Protein AF-A0A3M1HWI8-F1 (afdb_monomer_lite)

Secondary structure (DSSP, 8-state):
----TTHHHHHHHHHHHHHHHHHHHHHHHHHHHS--TTTS-HHHHHHHHHHHHHHHHHHHHHHHHHHHHHHHH--HHHHHHHHHHHTSTTHHHHHHHHHHHHHHHHHHHGGGSPPP-----GGGSHHHHHHHHHHHHHHHHHHHTTSSSGGGTS-----HHHHHHHHHHHHHHHHHHHHHHHHHHHH-HHHHHHHHHHHHHHHHHHHHHHHHHHHHTS-SSTTSPPP-----HHHHHHHHHHHHHHHHHHHHHHHHS-SS-HHHHHHHHHHHHHHHHHHHHHS---

Foldseek 3Di:
DVPDPLVVVLVVLLVVLLVLLVVLQVLLVCCVVVVVPVPSDLVVLLVSLVVNLVSLVVNVVSVCVVLVVLVVVVDPLSVQLSCCCCPNDNVCLNVLLVVLSVLLNLLSCLLVDDDPDDPPDVLQDLVNLVVLLVVLVVVVVVVVVVVDDPCVVPVPDPPPVPVVVVVVVNVVSVVVSSVSCSSVSNVDSSVSSNSSSVSSNSSSVSVVVSVPQSSVQRDPDPPDHRDDDDDDPVNVVVVVVVVVVVVVVVVVCVVVDPPDDPVVVVVCVVVVVVVVVVVCVPDDDD

pLDDT: mean 82.48, std 15.04, range [43.5, 97.62]

Radius of gyration: 24.4 Å; chains: 1; bounding box: 46×52×85 Å

Sequence (286 aa):
MWHSTIFGPYFVIGAIYSGIATILIAMAVIRKAFRLEAYLKPLHFRYLGMLLIAFNALWFYFTFAEYLTTGYGSVPHELRVLNAKLSGEYQAVFWGMVLSMAVAFVILLLPHLPAPRRVRLPAFRPRLALATGSAALAVILVMVSQATPVSAQLGLTLASGVSRPLSWLLAVLVALFAFCLLPVFRRNIIAGTVIAAFLVDLGMWLERFTIVVPTETRPMLEGYVIGIYHPTATEWILTAASFAGFALLYVIFVKLFPIISIWEVQEAEEVIPQMVEKVRGYLPGT

Structure (mmCIF, N/CA/C/O backbone):
data_AF-A0A3M1HWI8-F1
#
_entry.id   AF-A0A3M1HWI8-F1
#
loop_
_atom_site.group_PDB
_atom_site.id
_atom_site.type_symbol
_atom_site.label_atom_id
_atom_site.label_alt_id
_atom_site.label_comp_id
_atom_site.label_asym_id
_atom_site.label_entity_id
_atom_site.label_seq_id
_atom_site.pdbx_PDB_ins_code
_atom_site.Cartn_x
_atom_site.Cartn_y
_atom_site.Cartn_z
_atom_site.occupancy
_atom_site.B_iso_or_equiv
_atom_site.auth_seq_id
_atom_site.auth_comp_id
_atom_site.auth_asym_id
_atom_site.auth_atom_id
_atom_site.pdbx_PDB_model_num
ATOM 1 N N . MET A 1 1 ? 19.201 -7.493 -13.203 1.00 70.25 1 MET A N 1
ATOM 2 C CA . MET A 1 1 ? 18.233 -6.946 -12.229 1.00 70.25 1 MET A CA 1
ATOM 3 C C . MET A 1 1 ? 17.713 -7.927 -11.190 1.00 70.25 1 MET A C 1
ATOM 5 O O . MET A 1 1 ? 17.290 -7.426 -10.174 1.00 70.25 1 MET A O 1
ATOM 9 N N . TRP A 1 2 ? 17.684 -9.260 -11.364 1.00 82.00 2 TRP A N 1
ATOM 10 C CA . TRP A 1 2 ? 17.382 -10.172 -10.230 1.00 82.00 2 TRP A CA 1
ATOM 11 C C . TRP A 1 2 ? 18.619 -10.541 -9.396 1.00 82.00 2 TRP A C 1
ATOM 13 O O . TRP A 1 2 ? 18.506 -11.041 -8.281 1.00 82.00 2 TRP A O 1
ATOM 23 N N . HIS A 1 3 ? 19.810 -10.267 -9.925 1.00 86.06 3 HIS A N 1
ATOM 24 C CA . HIS A 1 3 ? 21.079 -10.527 -9.261 1.00 86.06 3 HIS A CA 1
ATOM 25 C C . HIS A 1 3 ? 21.500 -9.325 -8.399 1.00 86.06 3 HIS A C 1
ATOM 27 O O . HIS A 1 3 ? 22.412 -8.588 -8.758 1.00 86.06 3 HIS A O 1
ATOM 33 N N . SER A 1 4 ? 20.800 -9.108 -7.282 1.00 84.94 4 SER A N 1
ATOM 34 C CA . SER A 1 4 ? 21.100 -8.048 -6.308 1.00 84.94 4 SER A CA 1
ATOM 35 C C . SER A 1 4 ? 21.097 -8.616 -4.890 1.00 84.94 4 SER A C 1
ATOM 37 O O . SER A 1 4 ? 20.216 -9.392 -4.513 1.00 84.94 4 SER A O 1
ATOM 39 N N . THR A 1 5 ? 22.079 -8.222 -4.078 1.00 90.06 5 THR A N 1
ATOM 40 C CA . THR A 1 5 ? 22.180 -8.633 -2.668 1.00 90.06 5 THR A CA 1
ATOM 41 C C . THR A 1 5 ? 21.127 -7.959 -1.787 1.00 90.06 5 THR A C 1
ATOM 43 O O . THR A 1 5 ? 20.840 -8.449 -0.694 1.00 90.06 5 THR A O 1
ATOM 46 N N . ILE A 1 6 ? 20.508 -6.870 -2.261 1.00 91.19 6 ILE A N 1
ATOM 47 C CA . ILE A 1 6 ? 19.500 -6.118 -1.507 1.00 91.19 6 ILE A CA 1
ATOM 48 C C . ILE A 1 6 ? 18.155 -6.849 -1.436 1.00 91.19 6 ILE A C 1
ATOM 50 O O . ILE A 1 6 ? 17.353 -6.573 -0.541 1.00 91.19 6 ILE A O 1
ATOM 54 N N . PHE A 1 7 ? 17.900 -7.803 -2.343 1.00 90.12 7 PHE A N 1
ATOM 55 C CA . PHE A 1 7 ? 16.589 -8.437 -2.441 1.00 90.12 7 PHE A CA 1
ATOM 56 C C . PHE A 1 7 ? 16.206 -9.238 -1.207 1.00 90.12 7 PHE A C 1
ATOM 58 O O . PHE A 1 7 ? 15.051 -9.165 -0.803 1.00 90.12 7 PHE A O 1
ATOM 65 N N . GLY A 1 8 ? 17.138 -9.945 -0.564 1.00 92.50 8 GLY A N 1
ATOM 66 C CA . GLY A 1 8 ? 16.821 -10.725 0.638 1.00 92.50 8 GLY A CA 1
ATOM 67 C C . GLY A 1 8 ? 16.085 -9.881 1.693 1.00 92.50 8 GLY A C 1
ATOM 68 O O . GLY A 1 8 ? 14.914 -10.147 1.978 1.00 92.50 8 GLY A O 1
ATOM 69 N N . PRO A 1 9 ? 16.712 -8.812 2.214 1.00 93.38 9 PRO A N 1
ATOM 70 C CA . PRO A 1 9 ? 16.052 -7.875 3.123 1.00 93.38 9 PRO A CA 1
ATOM 71 C C . PRO A 1 9 ? 14.820 -7.183 2.518 1.00 93.38 9 PRO A C 1
ATOM 73 O O . PRO A 1 9 ? 13.809 -7.027 3.204 1.00 93.38 9 PRO A O 1
ATOM 76 N N . TYR A 1 10 ? 14.871 -6.798 1.240 1.00 92.12 10 TYR A N 1
ATOM 77 C CA . TYR A 1 10 ? 13.784 -6.079 0.569 1.00 92.12 10 TYR A CA 1
ATOM 78 C C . TYR A 1 10 ? 12.478 -6.885 0.513 1.00 92.12 10 TYR A C 1
ATOM 80 O O . TYR A 1 10 ? 11.410 -6.373 0.852 1.00 92.12 10 TYR A O 1
ATOM 88 N N . PHE A 1 11 ? 12.550 -8.171 0.156 1.00 93.50 11 PHE A N 1
ATOM 89 C CA . PHE A 1 11 ? 11.380 -9.048 0.089 1.00 93.50 11 PHE A CA 1
ATOM 90 C C . PHE A 1 11 ? 10.787 -9.332 1.472 1.00 93.50 11 PHE A C 1
ATOM 92 O O . PHE A 1 11 ? 9.563 -9.320 1.611 1.00 93.50 11 PHE A O 1
ATOM 99 N N . VAL A 1 12 ? 11.629 -9.529 2.494 1.00 95.50 12 VAL A N 1
ATOM 100 C CA . VAL A 1 12 ? 11.180 -9.724 3.886 1.00 95.50 12 VAL A CA 1
ATOM 101 C C . VAL A 1 12 ? 10.410 -8.502 4.373 1.00 95.50 12 VAL A C 1
ATOM 103 O O . VAL A 1 12 ? 9.318 -8.622 4.926 1.00 95.50 12 VAL A O 1
ATOM 106 N N . ILE A 1 13 ? 10.946 -7.314 4.116 1.00 93.69 13 ILE A N 1
ATOM 107 C CA . ILE A 1 13 ? 10.314 -6.061 4.521 1.00 93.69 13 ILE A CA 1
ATOM 108 C C . ILE A 1 13 ? 9.011 -5.839 3.764 1.00 93.69 13 ILE A C 1
ATOM 110 O O . ILE A 1 13 ? 8.007 -5.504 4.386 1.00 93.69 13 ILE A O 1
ATOM 114 N N . GLY A 1 14 ? 8.988 -6.112 2.459 1.00 94.19 14 GLY A N 1
ATOM 115 C CA . GLY A 1 14 ? 7.761 -6.068 1.671 1.00 94.19 14 GLY A CA 1
ATOM 116 C C . GLY A 1 14 ? 6.679 -7.032 2.176 1.00 94.19 14 GLY A C 1
ATOM 117 O O . GLY A 1 14 ? 5.498 -6.680 2.186 1.00 94.19 14 GLY A O 1
ATOM 118 N N . ALA A 1 15 ? 7.059 -8.228 2.638 1.00 95.88 15 ALA A N 1
ATOM 119 C CA . ALA A 1 15 ? 6.127 -9.209 3.196 1.00 95.88 15 ALA A CA 1
ATOM 120 C C . ALA A 1 15 ? 5.540 -8.751 4.540 1.00 95.88 15 ALA A C 1
ATOM 122 O O . ALA A 1 15 ? 4.330 -8.823 4.741 1.00 95.88 15 ALA A O 1
ATOM 123 N N . ILE A 1 16 ? 6.375 -8.221 5.439 1.00 96.19 16 ILE A N 1
ATOM 124 C CA . ILE A 1 16 ? 5.904 -7.653 6.710 1.00 96.19 16 ILE A CA 1
ATOM 125 C C . ILE A 1 16 ? 4.990 -6.451 6.439 1.00 96.19 16 ILE A C 1
ATOM 127 O O . ILE A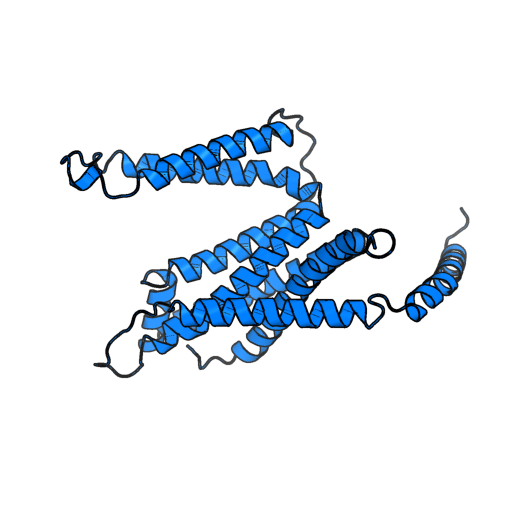 1 16 ? 3.923 -6.328 7.039 1.00 96.19 16 ILE A O 1
ATOM 131 N N . TYR A 1 17 ? 5.381 -5.588 5.504 1.00 95.81 17 TYR A N 1
ATOM 132 C CA . TYR A 1 17 ? 4.663 -4.365 5.180 1.00 95.81 17 TYR A CA 1
ATOM 133 C C . TYR A 1 17 ? 3.260 -4.622 4.604 1.00 95.81 17 TYR A C 1
ATOM 135 O O . TYR A 1 17 ? 2.281 -4.097 5.139 1.00 95.81 17 TYR A O 1
ATOM 143 N N . SER A 1 18 ? 3.150 -5.480 3.583 1.00 96.81 18 SER A N 1
ATOM 144 C CA . SER A 1 18 ? 1.855 -5.926 3.035 1.00 96.81 18 SER A CA 1
ATOM 145 C C . SER A 1 18 ? 1.041 -6.730 4.052 1.00 96.81 18 SER A C 1
ATOM 147 O O . SER A 1 18 ? -0.153 -6.505 4.208 1.00 96.81 18 SER A O 1
ATOM 149 N N . GLY A 1 19 ? 1.679 -7.596 4.846 1.00 96.75 19 GLY A N 1
ATOM 150 C CA . GLY A 1 19 ? 0.993 -8.345 5.901 1.00 96.75 19 GLY A CA 1
ATOM 151 C C . GLY A 1 19 ? 0.306 -7.432 6.921 1.00 96.75 19 GLY A C 1
ATOM 152 O O . GLY A 1 19 ? -0.865 -7.624 7.245 1.00 96.75 19 GLY A O 1
ATOM 153 N N . ILE A 1 20 ? 0.998 -6.387 7.383 1.00 96.94 20 ILE A N 1
ATOM 154 C CA . ILE A 1 20 ? 0.426 -5.388 8.294 1.00 96.94 20 ILE A CA 1
ATOM 155 C C . ILE A 1 20 ? -0.739 -4.629 7.640 1.00 96.94 20 ILE A C 1
ATOM 157 O O . ILE A 1 20 ? -1.758 -4.387 8.294 1.00 96.94 20 ILE A O 1
ATOM 161 N N . ALA A 1 21 ? -0.606 -4.253 6.366 1.00 97.62 21 ALA A N 1
ATOM 162 C CA . ALA A 1 21 ? -1.660 -3.573 5.618 1.00 97.62 21 ALA A CA 1
ATOM 163 C C . ALA A 1 21 ? -2.907 -4.464 5.458 1.00 97.62 21 ALA A C 1
ATOM 165 O O . ALA A 1 21 ? -4.016 -4.051 5.812 1.00 97.62 21 ALA A O 1
ATOM 166 N N . THR A 1 22 ? -2.728 -5.724 5.070 1.00 96.56 22 THR A N 1
ATOM 167 C CA . THR A 1 22 ? -3.814 -6.705 4.984 1.00 96.56 22 THR A CA 1
ATOM 168 C C . THR A 1 22 ? -4.480 -6.937 6.348 1.00 96.56 22 THR A C 1
ATOM 170 O O . THR A 1 22 ? -5.710 -6.958 6.438 1.00 96.56 22 THR A O 1
ATOM 173 N N . ILE A 1 23 ? -3.707 -7.028 7.440 1.00 95.12 23 ILE A N 1
ATOM 174 C CA . ILE A 1 23 ? -4.250 -7.137 8.807 1.00 95.12 23 ILE A CA 1
ATOM 175 C C . ILE A 1 23 ? -5.068 -5.894 9.179 1.00 95.12 23 ILE A C 1
ATOM 177 O O . ILE A 1 23 ? -6.141 -6.032 9.765 1.00 95.12 23 ILE A O 1
ATOM 181 N N . LEU A 1 24 ? -4.622 -4.684 8.824 1.00 96.06 24 LEU A N 1
ATOM 182 C CA . LEU A 1 24 ? -5.383 -3.446 9.048 1.00 96.06 24 LEU A CA 1
ATOM 183 C C . LEU A 1 24 ? -6.757 -3.483 8.375 1.00 96.06 24 LEU A C 1
ATOM 185 O O . LEU A 1 24 ? -7.758 -3.098 8.989 1.00 96.06 24 LEU A O 1
ATOM 189 N N . ILE A 1 25 ? -6.806 -3.957 7.129 1.00 96.00 25 ILE A N 1
ATOM 190 C CA . ILE A 1 25 ? -8.046 -4.100 6.362 1.00 96.00 25 ILE A CA 1
ATOM 191 C C . ILE A 1 25 ? -8.951 -5.143 7.026 1.00 96.00 25 ILE A C 1
ATOM 193 O O . ILE A 1 25 ? -10.111 -4.848 7.323 1.00 96.00 25 ILE A O 1
ATOM 197 N N . ALA A 1 26 ? -8.420 -6.330 7.332 1.00 94.00 26 ALA A N 1
ATOM 198 C CA . ALA A 1 26 ? -9.172 -7.400 7.985 1.00 94.00 26 ALA A CA 1
ATOM 199 C C . ALA A 1 26 ? -9.724 -6.963 9.354 1.00 94.00 26 ALA A C 1
ATOM 201 O O . ALA A 1 26 ? -10.909 -7.145 9.642 1.00 94.00 26 ALA A O 1
ATOM 202 N N . MET A 1 27 ? -8.901 -6.295 10.166 1.00 94.25 27 MET A N 1
ATOM 203 C CA . MET A 1 27 ? -9.286 -5.740 11.464 1.00 94.25 27 MET A CA 1
ATOM 204 C C . MET A 1 27 ? -10.416 -4.712 11.325 1.00 94.25 27 MET A C 1
ATOM 206 O O . MET A 1 27 ? -11.348 -4.712 12.130 1.00 94.25 27 MET A O 1
ATOM 210 N N . ALA A 1 28 ? -10.383 -3.848 10.304 1.00 94.62 28 ALA A N 1
ATOM 211 C CA . ALA A 1 28 ? -11.458 -2.890 10.046 1.00 94.62 28 ALA A CA 1
ATOM 212 C C . ALA A 1 28 ? -12.780 -3.570 9.664 1.00 94.62 28 ALA A C 1
ATOM 214 O O . ALA A 1 28 ? -13.838 -3.165 10.157 1.00 94.62 28 ALA A O 1
ATOM 215 N N . VAL A 1 29 ? -12.715 -4.607 8.824 1.00 93.81 29 VAL A N 1
ATOM 216 C CA . VAL A 1 29 ? -13.883 -5.394 8.404 1.00 93.81 29 VAL A CA 1
ATOM 217 C C . VAL A 1 29 ? -14.492 -6.122 9.601 1.00 93.81 29 VAL A C 1
ATOM 219 O O . VAL A 1 29 ? -15.677 -5.943 9.880 1.00 93.81 29 VAL A O 1
ATOM 222 N N . ILE A 1 30 ? -13.688 -6.862 10.370 1.00 93.00 30 ILE A N 1
ATOM 223 C CA . ILE A 1 30 ? -14.144 -7.606 11.555 1.00 93.00 30 ILE A CA 1
ATOM 224 C C . ILE A 1 30 ? -14.746 -6.676 12.604 1.00 93.00 30 ILE A C 1
ATOM 226 O O . ILE A 1 30 ? -15.816 -6.960 13.146 1.00 93.00 30 ILE A O 1
ATOM 230 N N . ARG A 1 31 ? -14.095 -5.536 12.864 1.00 93.88 31 ARG A N 1
ATOM 231 C CA . ARG A 1 31 ? -14.572 -4.533 13.821 1.00 93.88 31 ARG A CA 1
ATOM 232 C C . ARG A 1 31 ? -16.011 -4.107 13.539 1.00 93.88 31 ARG A C 1
ATOM 234 O O . ARG A 1 31 ? -16.777 -3.920 14.482 1.00 93.88 31 ARG A O 1
ATOM 241 N N . LYS A 1 32 ? -16.383 -3.965 12.263 1.00 92.62 32 LYS A N 1
ATOM 242 C CA . LYS A 1 32 ? -17.744 -3.600 11.847 1.00 92.62 32 LYS A CA 1
ATOM 243 C C . LYS A 1 32 ? -18.678 -4.803 11.735 1.00 92.62 32 LYS A C 1
ATOM 245 O O . LYS A 1 32 ? -19.802 -4.713 12.219 1.00 92.62 32 LYS A O 1
ATOM 250 N N . ALA A 1 33 ? -18.224 -5.913 11.156 1.00 92.62 33 ALA A N 1
ATOM 251 C CA . ALA A 1 33 ? -19.037 -7.110 10.945 1.00 92.62 33 ALA A CA 1
ATOM 252 C C . ALA A 1 33 ? -19.494 -7.755 12.267 1.00 92.62 33 ALA A C 1
ATOM 254 O O . ALA A 1 33 ? -20.667 -8.083 12.416 1.00 92.62 33 ALA A O 1
ATOM 255 N N . PHE A 1 34 ? -18.594 -7.858 13.249 1.00 90.88 34 PHE A N 1
ATOM 256 C CA . PHE A 1 34 ? -18.854 -8.488 14.552 1.00 90.88 34 PHE A CA 1
ATOM 257 C C . PHE A 1 34 ? -19.107 -7.479 15.683 1.00 90.88 34 PHE A C 1
ATOM 259 O O . PHE A 1 34 ? -19.218 -7.866 16.841 1.00 90.88 34 PHE A O 1
ATOM 266 N N . ARG A 1 35 ? -19.198 -6.177 15.368 1.00 92.69 35 ARG A N 1
ATOM 267 C CA . ARG A 1 35 ? -19.414 -5.082 16.339 1.00 92.69 35 ARG A CA 1
ATOM 268 C C . ARG A 1 35 ? -18.385 -5.042 17.484 1.00 92.69 35 ARG A C 1
ATOM 270 O O . ARG A 1 35 ? -18.692 -4.605 18.589 1.00 92.69 35 ARG A O 1
ATOM 277 N N . LEU A 1 36 ? -17.137 -5.425 17.214 1.00 92.12 36 LEU A N 1
ATOM 278 C CA . LEU A 1 36 ? -16.046 -5.497 18.201 1.00 92.12 36 LEU A CA 1
ATOM 279 C C . LEU A 1 36 ? -15.392 -4.133 18.490 1.00 92.12 36 LEU A C 1
ATOM 281 O O . LEU A 1 36 ? -14.193 -4.045 18.747 1.00 92.12 36 LEU A O 1
ATOM 285 N N . GLU A 1 37 ? -16.153 -3.039 18.437 1.00 91.50 37 GLU A N 1
ATOM 286 C CA . GLU A 1 37 ? -15.612 -1.679 18.579 1.00 91.50 37 GLU A CA 1
ATOM 287 C C . GLU A 1 37 ? -15.068 -1.383 19.984 1.00 91.50 37 GLU A C 1
ATOM 289 O O . GLU A 1 37 ? -14.169 -0.550 20.116 1.00 91.50 37 GLU A O 1
ATOM 294 N N . ALA A 1 38 ? -15.578 -2.079 21.007 1.00 90.19 38 ALA A N 1
ATOM 295 C CA . ALA A 1 38 ? -15.111 -1.973 22.390 1.00 90.19 38 ALA A CA 1
ATOM 296 C C . ALA A 1 38 ? -13.687 -2.533 22.575 1.00 90.19 38 ALA A C 1
ATOM 298 O O . ALA A 1 38 ? -12.885 -1.953 23.311 1.00 90.19 38 ALA A O 1
ATOM 299 N N . TYR A 1 39 ? -13.361 -3.610 21.854 1.00 90.50 39 TYR A N 1
ATOM 300 C CA . TYR A 1 39 ? -12.055 -4.269 21.894 1.00 90.50 39 TYR A CA 1
ATOM 301 C C . TYR A 1 39 ? -11.086 -3.641 20.884 1.00 90.50 39 TYR A C 1
ATOM 303 O O . TYR A 1 39 ? -9.999 -3.189 21.238 1.00 90.50 39 TYR A O 1
ATOM 311 N N . LEU A 1 40 ? -11.506 -3.501 19.623 1.00 92.56 40 LEU A N 1
ATOM 312 C CA . LEU A 1 40 ? -10.697 -2.932 18.544 1.00 92.56 40 LEU A CA 1
ATOM 313 C C . LEU A 1 40 ? -10.792 -1.401 18.536 1.00 92.56 40 LEU A C 1
ATOM 315 O O . LEU A 1 40 ? -11.442 -0.775 17.692 1.00 92.56 40 LEU A O 1
ATOM 319 N N . LYS A 1 41 ? -10.124 -0.786 19.514 1.00 92.62 41 LYS A N 1
ATOM 320 C CA . LYS A 1 41 ? -10.076 0.672 19.701 1.00 92.62 41 LYS A CA 1
ATOM 321 C C . LYS A 1 41 ? -9.308 1.386 18.571 1.00 92.62 41 LYS A C 1
ATOM 323 O O . LYS A 1 41 ? -8.401 0.795 17.983 1.00 92.62 41 LYS A O 1
ATOM 328 N N . PRO A 1 42 ? -9.572 2.688 18.320 1.00 90.88 42 PRO A N 1
ATOM 329 C CA . PRO A 1 42 ? -8.826 3.496 17.342 1.00 90.88 42 PRO A CA 1
ATOM 330 C C . PRO A 1 42 ? -7.308 3.539 17.582 1.00 90.88 42 PRO A C 1
ATOM 332 O O . PRO A 1 42 ? -6.540 3.817 16.665 1.00 90.88 42 PRO A O 1
ATOM 335 N N . LEU A 1 43 ? -6.879 3.259 18.815 1.00 90.81 43 LEU A N 1
ATOM 336 C CA . LEU A 1 43 ? -5.478 3.199 19.210 1.00 90.81 43 LEU A CA 1
ATOM 337 C C . LEU A 1 43 ? -4.693 2.124 18.440 1.00 90.81 43 LEU A C 1
ATOM 339 O O . LEU A 1 43 ? -3.587 2.408 17.989 1.00 90.81 43 LEU A O 1
ATOM 343 N N . HIS A 1 44 ? -5.288 0.946 18.217 1.00 93.06 44 HIS A N 1
ATOM 344 C CA . HIS A 1 44 ? -4.666 -0.133 17.440 1.00 93.06 44 HIS A CA 1
ATOM 345 C C . HIS A 1 44 ? -4.376 0.320 16.005 1.00 93.06 44 HIS A C 1
ATOM 347 O O . HIS A 1 44 ? -3.261 0.165 15.519 1.00 93.06 44 HIS A O 1
ATOM 353 N N . PHE A 1 45 ? -5.342 0.987 15.362 1.00 94.06 45 PHE A N 1
ATOM 354 C CA . PHE A 1 45 ? -5.168 1.565 14.024 1.00 94.06 45 PHE A CA 1
ATOM 355 C C . PHE A 1 45 ? -4.077 2.640 13.994 1.00 94.06 45 PHE A C 1
ATOM 357 O O . PHE A 1 45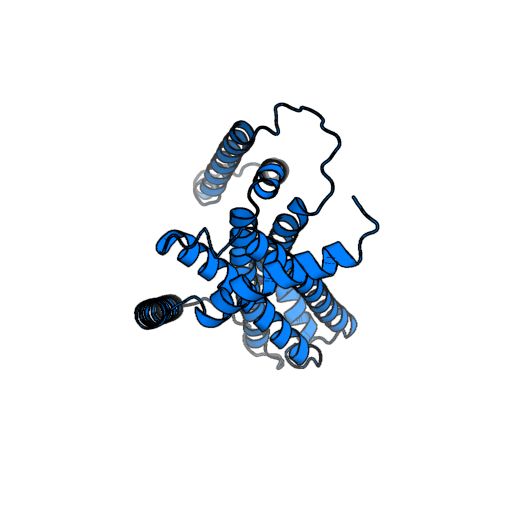 ? -3.324 2.717 13.029 1.00 94.06 45 PHE A O 1
ATOM 364 N N . ARG A 1 46 ? -3.963 3.461 15.047 1.00 91.00 46 ARG A N 1
ATOM 365 C CA . ARG A 1 46 ? -2.922 4.493 15.136 1.00 91.00 46 ARG A CA 1
ATOM 366 C C . ARG A 1 46 ? -1.524 3.878 15.215 1.00 91.00 46 ARG A C 1
ATOM 368 O O . ARG A 1 46 ? -0.662 4.281 14.444 1.00 91.00 46 ARG A O 1
ATOM 375 N N . TYR A 1 47 ? -1.305 2.909 16.105 1.00 93.19 47 TYR A N 1
ATOM 376 C CA . TYR A 1 47 ? 0.009 2.273 16.254 1.00 93.19 47 TYR A CA 1
ATOM 377 C C . TYR A 1 47 ? 0.395 1.437 15.037 1.00 93.19 47 TYR A C 1
ATOM 379 O O . TYR A 1 47 ? 1.524 1.529 14.561 1.00 93.19 47 TYR A O 1
ATOM 387 N N . LEU A 1 48 ? -0.554 0.692 14.473 1.00 94.25 48 LEU A N 1
ATOM 388 C CA . LEU A 1 48 ? -0.309 -0.084 13.263 1.00 94.25 48 LEU A CA 1
ATOM 389 C C . LEU A 1 48 ? -0.080 0.830 12.045 1.00 94.25 48 LEU A C 1
ATOM 391 O O . LEU A 1 48 ? 0.770 0.555 11.205 1.00 94.25 48 LEU A O 1
ATOM 395 N N . GLY A 1 49 ? -0.750 1.986 12.005 1.00 93.50 49 GLY A N 1
ATOM 396 C CA . GLY A 1 49 ? -0.473 3.057 11.049 1.00 93.50 49 GLY A CA 1
ATOM 397 C C . GLY A 1 49 ? 0.930 3.657 11.200 1.00 93.50 49 GLY A C 1
ATOM 398 O O . GLY A 1 49 ? 1.595 3.875 10.195 1.00 93.50 49 GLY A O 1
ATOM 399 N N . MET A 1 50 ? 1.418 3.881 12.426 1.00 91.75 50 MET A N 1
ATOM 400 C CA . MET A 1 50 ? 2.804 4.321 12.661 1.00 91.75 50 MET A CA 1
ATOM 401 C C . MET A 1 50 ? 3.822 3.290 12.166 1.00 91.75 50 MET A C 1
ATOM 403 O O . MET A 1 50 ? 4.836 3.662 11.576 1.00 91.75 50 MET A O 1
ATOM 407 N N . LEU A 1 51 ? 3.534 2.001 12.358 1.00 94.75 51 LEU A N 1
ATOM 408 C CA . LEU A 1 51 ? 4.369 0.921 11.845 1.00 94.75 51 LEU A CA 1
ATOM 409 C C . LEU A 1 51 ? 4.403 0.926 10.307 1.00 94.75 51 LEU A C 1
ATOM 411 O O . LEU A 1 51 ? 5.483 0.849 9.723 1.00 94.75 51 LEU A O 1
ATOM 415 N N . LEU A 1 52 ? 3.252 1.122 9.646 1.00 95.31 52 LEU A N 1
ATOM 416 C CA . LEU A 1 52 ? 3.201 1.299 8.191 1.00 95.31 52 LEU A CA 1
ATOM 417 C C . LEU A 1 52 ? 4.020 2.509 7.715 1.00 95.31 52 LEU A C 1
ATOM 419 O O . LEU A 1 52 ? 4.655 2.411 6.673 1.00 95.31 52 LEU A O 1
ATOM 423 N N . ILE A 1 53 ? 4.040 3.633 8.442 1.00 94.56 53 ILE A N 1
ATOM 424 C CA . ILE A 1 53 ? 4.873 4.799 8.079 1.00 94.56 53 ILE A CA 1
ATOM 425 C C . ILE A 1 53 ? 6.356 4.417 8.078 1.00 94.56 53 ILE A C 1
ATOM 427 O O . ILE A 1 53 ? 7.069 4.747 7.130 1.00 94.56 53 ILE A O 1
ATOM 431 N N . ALA A 1 54 ? 6.813 3.720 9.123 1.00 95.06 54 ALA A N 1
ATOM 432 C CA . ALA A 1 54 ? 8.207 3.306 9.249 1.00 95.06 54 ALA A CA 1
ATOM 433 C C . ALA A 1 54 ? 8.625 2.370 8.104 1.00 95.06 54 ALA A C 1
ATOM 435 O O . ALA A 1 54 ? 9.643 2.604 7.453 1.00 95.06 54 ALA A O 1
ATOM 436 N N . PHE A 1 55 ? 7.806 1.358 7.805 1.00 96.06 55 PHE A N 1
ATOM 437 C CA . PHE A 1 55 ? 8.080 0.437 6.702 1.00 96.06 55 PHE A CA 1
ATOM 438 C C . PHE A 1 55 ? 7.968 1.093 5.325 1.00 96.06 55 PHE A C 1
ATOM 440 O O . PHE A 1 55 ? 8.761 0.770 4.450 1.00 96.06 55 PHE A O 1
ATOM 447 N N . ASN A 1 56 ? 7.061 2.053 5.136 1.00 94.69 56 ASN A N 1
ATOM 448 C CA . ASN A 1 56 ? 6.967 2.809 3.887 1.00 94.69 56 ASN A CA 1
ATOM 449 C C . ASN A 1 56 ? 8.242 3.641 3.642 1.00 94.69 56 ASN A C 1
ATOM 451 O O . ASN A 1 56 ? 8.813 3.610 2.556 1.00 94.69 56 ASN A O 1
ATOM 455 N N . ALA A 1 57 ? 8.760 4.321 4.670 1.00 93.69 57 ALA A N 1
ATOM 456 C CA . ALA A 1 57 ? 10.027 5.047 4.560 1.00 93.69 57 ALA A CA 1
ATOM 457 C C . ALA A 1 57 ? 11.199 4.112 4.205 1.00 93.69 57 ALA A C 1
ATOM 459 O O . ALA A 1 57 ? 12.034 4.441 3.361 1.00 93.69 57 ALA A O 1
ATOM 460 N N . LEU A 1 58 ? 11.230 2.924 4.812 1.00 94.75 58 LEU A N 1
ATOM 461 C CA . LEU A 1 58 ? 12.232 1.901 4.526 1.00 94.75 58 LEU A CA 1
ATOM 462 C C . LEU A 1 58 ? 12.100 1.340 3.101 1.00 94.75 58 LEU A C 1
ATOM 464 O O . LEU A 1 58 ? 13.101 1.141 2.413 1.00 94.75 58 LEU A O 1
ATOM 468 N N . TRP A 1 59 ? 10.869 1.146 2.632 1.00 94.69 59 TRP A N 1
ATOM 469 C CA . TRP A 1 59 ? 10.574 0.761 1.258 1.00 94.69 59 TRP A CA 1
ATOM 470 C C . TRP A 1 59 ? 11.080 1.807 0.260 1.00 94.69 59 TRP A C 1
ATOM 472 O O . TRP A 1 59 ? 11.759 1.448 -0.704 1.00 94.69 59 TRP A O 1
ATOM 482 N N . PHE A 1 60 ? 10.825 3.099 0.510 1.00 93.56 60 PHE A N 1
ATOM 483 C CA . PHE A 1 60 ? 11.348 4.188 -0.321 1.00 93.56 60 PHE A CA 1
ATOM 484 C C . PHE A 1 60 ? 12.873 4.177 -0.367 1.00 93.56 60 PHE A C 1
ATOM 486 O O . PHE A 1 60 ? 13.443 4.309 -1.448 1.00 93.56 60 PHE A O 1
ATOM 493 N N . TYR A 1 61 ? 13.526 3.981 0.782 1.00 93.31 61 TYR A N 1
ATOM 494 C CA . TYR A 1 61 ? 14.980 3.879 0.859 1.00 93.31 61 TYR A CA 1
ATOM 495 C C . TYR A 1 61 ? 15.519 2.750 -0.022 1.00 93.31 61 TYR A C 1
ATOM 497 O O . TYR A 1 61 ? 16.389 3.002 -0.850 1.00 93.31 61 TYR A O 1
ATOM 505 N N . PHE A 1 62 ? 14.997 1.529 0.107 1.00 93.81 62 PHE A N 1
ATOM 506 C CA . PHE A 1 62 ? 15.511 0.405 -0.675 1.00 93.81 62 PHE A CA 1
ATOM 507 C C . PHE A 1 62 ? 15.211 0.522 -2.159 1.00 93.81 62 PHE A C 1
ATOM 509 O O . PHE A 1 62 ? 16.073 0.233 -2.981 1.00 93.81 62 PHE A O 1
ATOM 516 N N . THR A 1 63 ? 14.006 0.972 -2.494 1.00 91.19 63 THR A N 1
ATOM 517 C CA . THR A 1 63 ? 13.600 1.219 -3.877 1.00 91.19 63 THR A CA 1
ATOM 518 C C . THR A 1 63 ? 14.551 2.237 -4.502 1.00 91.19 63 THR A C 1
ATOM 520 O O . THR A 1 63 ? 15.134 1.984 -5.550 1.00 91.19 63 THR A O 1
ATOM 523 N N . PHE A 1 64 ? 14.793 3.357 -3.820 1.00 91.56 64 PHE A N 1
ATOM 524 C CA . PHE A 1 64 ? 15.755 4.356 -4.267 1.00 91.56 64 PHE A CA 1
ATOM 525 C C . PHE A 1 64 ? 17.176 3.788 -4.381 1.00 91.56 64 PHE A C 1
ATOM 527 O O . PHE A 1 64 ? 17.825 4.002 -5.401 1.00 91.56 64 PHE A O 1
ATOM 534 N N . ALA A 1 65 ? 17.641 3.045 -3.374 1.00 92.12 65 ALA A N 1
ATOM 535 C CA . ALA A 1 65 ? 18.975 2.456 -3.355 1.00 92.12 65 ALA A CA 1
ATOM 536 C C . ALA A 1 65 ? 19.193 1.494 -4.528 1.00 92.12 65 ALA A C 1
ATOM 538 O O . ALA A 1 65 ? 20.187 1.643 -5.225 1.00 92.12 65 ALA A O 1
ATOM 539 N N . GLU A 1 66 ? 18.258 0.577 -4.791 1.00 91.12 66 GLU A N 1
ATOM 540 C CA . GLU A 1 66 ? 18.334 -0.392 -5.893 1.00 91.12 66 GLU A CA 1
ATOM 541 C C . GLU A 1 66 ? 18.404 0.305 -7.256 1.00 91.12 66 GLU A C 1
ATOM 543 O O . GLU A 1 66 ? 19.245 -0.025 -8.092 1.00 91.12 66 GLU A O 1
ATOM 548 N N . TYR A 1 67 ? 17.555 1.307 -7.502 1.00 89.50 67 TYR A N 1
ATOM 549 C CA . TYR A 1 67 ? 17.576 2.011 -8.787 1.00 89.50 67 TYR A CA 1
ATOM 550 C C . TYR A 1 67 ? 18.807 2.910 -8.937 1.00 89.50 67 TYR A C 1
ATOM 552 O O . TYR A 1 67 ? 19.345 3.027 -10.040 1.00 89.50 67 TYR A O 1
ATOM 560 N N . LEU A 1 68 ? 19.286 3.507 -7.842 1.00 90.19 68 LEU A N 1
ATOM 561 C CA . LEU A 1 68 ? 20.506 4.307 -7.831 1.00 90.19 68 LEU A CA 1
ATOM 562 C C . LEU A 1 68 ? 21.740 3.447 -8.118 1.00 90.19 68 LEU A C 1
ATOM 564 O O . LEU A 1 68 ? 22.540 3.807 -8.979 1.00 90.19 68 LEU A O 1
ATOM 568 N N . THR A 1 69 ? 21.898 2.317 -7.426 1.00 90.75 69 THR A N 1
ATOM 569 C CA . THR A 1 69 ? 23.042 1.413 -7.614 1.00 90.75 69 THR A CA 1
ATOM 570 C C . THR A 1 69 ? 23.014 0.762 -8.991 1.00 90.75 69 THR A C 1
ATOM 572 O O . THR A 1 69 ? 24.056 0.690 -9.637 1.00 90.75 69 THR A O 1
ATOM 575 N N . THR A 1 70 ? 21.836 0.382 -9.494 1.00 88.00 70 THR A N 1
ATOM 576 C CA . THR A 1 70 ? 21.685 -0.138 -10.863 1.00 88.00 70 THR A CA 1
ATOM 577 C C . THR A 1 70 ? 22.053 0.914 -11.912 1.00 88.00 70 THR A C 1
ATOM 579 O O . THR A 1 70 ? 22.762 0.623 -12.875 1.00 88.00 70 THR A O 1
ATOM 582 N N . GLY A 1 71 ? 21.615 2.162 -11.715 1.00 88.31 71 GLY A N 1
ATOM 583 C CA . GLY A 1 71 ? 21.994 3.283 -12.576 1.00 88.31 71 GLY A CA 1
ATOM 584 C C . GLY A 1 71 ? 23.498 3.567 -12.540 1.00 88.31 71 GLY A C 1
ATOM 585 O O . GLY A 1 71 ? 24.105 3.795 -13.584 1.00 88.31 71 GLY A O 1
ATOM 586 N N . TYR A 1 72 ? 24.106 3.495 -11.354 1.00 90.38 72 TYR A N 1
ATOM 587 C CA . TYR A 1 72 ? 25.540 3.699 -11.150 1.00 90.38 72 TYR A CA 1
ATOM 588 C C . TYR A 1 72 ? 26.395 2.584 -11.765 1.00 90.38 72 TYR A C 1
ATOM 590 O O . TYR A 1 72 ? 27.422 2.866 -12.374 1.00 90.38 72 TYR A O 1
ATOM 598 N N . GLY A 1 73 ? 25.962 1.323 -11.652 1.00 86.38 73 GLY A N 1
ATOM 599 C CA . GLY A 1 73 ? 26.664 0.172 -12.225 1.00 86.38 73 GLY A CA 1
ATOM 600 C C . GLY A 1 73 ? 26.763 0.220 -13.751 1.00 86.38 73 GLY A C 1
ATOM 601 O O . GLY A 1 73 ? 27.692 -0.339 -14.327 1.00 86.38 73 GLY A O 1
ATOM 602 N N . SER A 1 74 ? 25.852 0.938 -14.418 1.00 85.88 74 SER A N 1
ATOM 603 C CA . SER A 1 74 ? 25.861 1.216 -15.864 1.00 85.88 74 SER A CA 1
ATOM 604 C C . SER A 1 74 ? 25.922 -0.019 -16.780 1.00 85.88 74 SER A C 1
ATOM 606 O O . SER A 1 74 ? 26.294 0.065 -17.950 1.00 85.88 74 SER A O 1
ATOM 608 N N . VAL A 1 75 ? 25.516 -1.184 -16.268 1.00 89.19 75 VAL A N 1
ATOM 609 C CA . VAL A 1 75 ? 25.550 -2.446 -17.009 1.00 89.19 75 VAL A CA 1
ATOM 610 C C . VAL A 1 75 ? 24.491 -2.421 -18.126 1.00 89.19 75 VAL A C 1
ATOM 612 O O . VAL A 1 75 ? 23.306 -2.250 -17.824 1.00 89.19 75 VAL A O 1
ATOM 615 N N . PRO A 1 76 ? 24.850 -2.634 -19.412 1.00 87.06 76 PRO A N 1
ATOM 616 C CA . PRO A 1 76 ? 23.940 -2.389 -20.536 1.00 87.06 76 PRO A CA 1
ATOM 617 C C . PRO A 1 76 ? 22.610 -3.144 -20.454 1.00 87.06 76 PRO A C 1
ATOM 619 O O . PRO A 1 76 ? 21.547 -2.566 -20.676 1.00 87.06 76 PRO A O 1
ATOM 622 N N . HIS A 1 77 ? 22.639 -4.430 -20.093 1.00 85.38 77 HIS A N 1
ATOM 623 C CA . HIS A 1 77 ? 21.420 -5.233 -20.017 1.00 85.38 77 HIS A CA 1
ATOM 624 C C . HIS A 1 77 ? 20.515 -4.829 -18.840 1.00 85.38 77 HIS A C 1
ATOM 626 O O . HIS A 1 77 ? 19.295 -4.918 -18.961 1.00 85.38 77 HIS A O 1
ATOM 632 N N . GLU A 1 78 ? 21.075 -4.329 -17.735 1.00 88.81 78 GLU A N 1
ATOM 633 C CA . GLU A 1 78 ? 20.294 -3.822 -16.602 1.00 88.81 78 GLU A CA 1
ATOM 634 C C . GLU A 1 78 ? 19.712 -2.444 -16.901 1.00 88.81 78 GLU A C 1
ATOM 636 O O . GLU A 1 78 ? 18.537 -2.203 -16.633 1.00 88.81 78 GLU A O 1
ATOM 641 N N . LEU A 1 79 ? 20.473 -1.572 -17.566 1.00 89.25 79 LEU A N 1
ATOM 642 C CA . LEU A 1 79 ? 19.979 -0.274 -18.020 1.00 89.25 79 LEU A CA 1
ATOM 643 C C . LEU A 1 79 ? 18.809 -0.405 -19.006 1.00 89.25 79 LEU A C 1
ATOM 645 O O . LEU A 1 79 ? 17.886 0.407 -18.960 1.00 89.25 79 LEU A O 1
ATOM 649 N N . ARG A 1 80 ? 18.785 -1.439 -19.862 1.00 88.06 80 ARG A N 1
ATOM 650 C CA . ARG A 1 80 ? 17.622 -1.718 -20.732 1.00 88.06 80 ARG A CA 1
ATOM 651 C C . ARG A 1 80 ? 16.349 -1.960 -19.920 1.00 88.06 80 ARG A C 1
ATOM 653 O O . ARG A 1 80 ? 15.298 -1.414 -20.253 1.00 88.06 80 ARG A O 1
ATOM 660 N N . VAL A 1 81 ? 16.444 -2.746 -18.849 1.00 89.56 81 VAL A N 1
ATOM 661 C CA . VAL A 1 81 ? 15.321 -3.000 -17.935 1.00 89.56 81 VAL A CA 1
ATOM 662 C C . VAL A 1 81 ? 14.977 -1.735 -17.135 1.00 89.56 81 VAL A C 1
ATOM 664 O O . VAL A 1 81 ? 13.802 -1.458 -16.906 1.00 89.56 81 VAL A O 1
ATOM 667 N N . LEU A 1 82 ? 15.974 -0.926 -16.761 1.00 90.94 82 LEU A N 1
ATOM 668 C CA . LEU A 1 82 ? 15.784 0.296 -15.976 1.00 90.94 82 LEU A CA 1
ATOM 669 C C . LEU A 1 82 ? 15.018 1.343 -16.780 1.00 90.94 82 LEU A C 1
ATOM 671 O O . LEU A 1 82 ? 13.996 1.854 -16.332 1.00 90.94 82 LEU A O 1
ATOM 675 N N . ASN A 1 83 ? 15.475 1.604 -18.004 1.00 90.25 83 ASN A N 1
ATOM 676 C CA . ASN A 1 83 ? 14.833 2.535 -18.924 1.00 90.25 83 ASN A CA 1
ATOM 677 C C . ASN A 1 83 ? 13.404 2.097 -19.245 1.00 90.25 83 ASN A C 1
ATOM 679 O O . ASN A 1 83 ? 12.494 2.920 -19.266 1.00 90.25 83 ASN A O 1
ATOM 683 N N . ALA A 1 84 ? 13.169 0.794 -19.399 1.00 89.44 84 ALA A N 1
ATOM 684 C CA . ALA A 1 84 ? 11.828 0.275 -19.616 1.00 89.44 84 ALA A CA 1
ATOM 685 C C . ALA A 1 84 ? 10.850 0.562 -18.470 1.00 89.44 84 ALA A C 1
ATOM 687 O O . ALA A 1 84 ? 9.669 0.800 -18.726 1.00 89.44 84 ALA A O 1
ATOM 688 N N . LYS A 1 85 ? 11.344 0.535 -17.227 1.00 89.81 85 LYS A N 1
ATOM 689 C CA . LYS A 1 85 ? 10.571 0.850 -16.021 1.00 89.81 85 LYS A CA 1
ATOM 690 C C . LYS A 1 85 ? 10.373 2.351 -15.836 1.00 89.81 85 LYS A C 1
ATOM 692 O O . LYS A 1 85 ? 9.288 2.755 -15.455 1.00 89.81 85 LYS A O 1
ATOM 697 N N . LEU A 1 86 ? 11.392 3.176 -16.085 1.00 89.25 86 LEU A N 1
ATOM 698 C CA . LEU A 1 86 ? 11.327 4.616 -15.805 1.00 89.25 86 LEU A CA 1
ATOM 699 C C . LEU A 1 86 ? 10.616 5.419 -16.901 1.00 89.25 86 LEU A C 1
ATOM 701 O O . LEU A 1 86 ? 9.830 6.313 -16.585 1.00 89.25 86 LEU A O 1
ATOM 705 N N . SER A 1 87 ? 10.899 5.117 -18.170 1.00 87.19 87 SER A N 1
ATOM 706 C CA . SER A 1 87 ? 10.456 5.907 -19.331 1.00 87.19 87 SER A CA 1
ATOM 707 C C . SER A 1 87 ? 9.909 5.076 -20.497 1.00 87.19 87 SER A C 1
ATOM 709 O O . SER A 1 87 ? 9.413 5.643 -21.470 1.00 87.19 87 SER A O 1
ATOM 711 N N . GLY A 1 88 ? 9.980 3.747 -20.419 1.00 87.69 88 GLY A N 1
ATOM 712 C CA . GLY A 1 88 ? 9.499 2.846 -21.463 1.00 87.69 88 GLY A CA 1
ATOM 713 C C . GLY A 1 88 ? 8.068 2.349 -21.255 1.00 87.69 88 GLY A C 1
ATOM 714 O O . GLY A 1 88 ? 7.207 3.027 -20.695 1.00 87.69 88 GLY A O 1
ATOM 715 N N . GLU A 1 89 ? 7.812 1.132 -21.731 1.00 87.06 89 GLU A N 1
ATOM 716 C CA . GLU A 1 89 ? 6.489 0.485 -21.749 1.00 87.06 89 GLU A CA 1
ATOM 717 C C . GLU A 1 89 ? 5.895 0.267 -20.350 1.00 87.06 89 GLU A C 1
ATOM 719 O O . GLU A 1 89 ? 4.679 0.309 -20.179 1.00 87.06 89 GLU A O 1
ATOM 724 N N . TYR A 1 90 ? 6.741 0.067 -19.335 1.00 90.25 90 TYR A N 1
ATOM 725 C CA . TYR A 1 90 ? 6.316 -0.256 -17.971 1.00 90.25 90 TYR A CA 1
ATOM 726 C C . TYR A 1 90 ? 6.254 0.974 -17.049 1.00 90.25 90 TYR A C 1
ATOM 728 O O . TYR A 1 90 ? 6.003 0.831 -15.850 1.00 90.25 90 TYR A O 1
ATOM 736 N N . GLN A 1 91 ? 6.414 2.187 -17.597 1.00 89.50 91 GLN A N 1
ATOM 737 C CA . GLN A 1 91 ? 6.421 3.437 -16.827 1.00 89.50 91 GLN A CA 1
ATOM 738 C C . GLN A 1 91 ? 5.145 3.658 -16.014 1.00 89.50 91 GLN A C 1
ATOM 740 O O . GLN A 1 91 ? 5.209 4.087 -14.866 1.00 89.50 91 GLN A O 1
ATOM 745 N N . ALA A 1 92 ? 3.980 3.325 -16.575 1.00 88.56 92 ALA A N 1
ATOM 746 C CA . ALA A 1 92 ? 2.705 3.529 -15.895 1.00 88.56 92 ALA A CA 1
ATOM 747 C C . ALA A 1 92 ? 2.591 2.651 -14.641 1.00 88.56 92 ALA A C 1
ATOM 749 O O . ALA A 1 92 ? 2.104 3.104 -13.608 1.00 88.56 92 ALA A O 1
ATOM 750 N N . VAL A 1 93 ? 3.086 1.413 -14.716 1.00 90.06 93 VAL A N 1
ATOM 751 C CA . VAL A 1 93 ? 3.069 0.467 -13.596 1.00 90.06 93 VAL A CA 1
ATOM 752 C C . VAL A 1 93 ? 4.065 0.896 -12.519 1.00 90.06 93 VAL A C 1
ATOM 754 O O . VAL A 1 93 ? 3.710 0.953 -11.342 1.00 90.06 93 VAL A O 1
ATOM 757 N N . PHE A 1 94 ? 5.279 1.278 -12.925 1.00 91.62 94 PHE A N 1
ATOM 758 C CA . PHE A 1 94 ? 6.316 1.754 -12.012 1.00 91.62 94 PHE A CA 1
ATOM 759 C C . PHE A 1 94 ? 5.898 3.035 -11.275 1.00 91.62 94 PHE A C 1
ATOM 761 O O . PHE A 1 94 ? 5.926 3.092 -10.046 1.00 91.62 94 PHE A O 1
ATOM 768 N N . TRP A 1 95 ? 5.458 4.063 -12.003 1.00 89.00 95 TRP A N 1
ATOM 769 C CA . TRP A 1 95 ? 5.026 5.318 -11.388 1.00 89.00 95 TRP A CA 1
ATOM 770 C C . TRP A 1 95 ? 3.701 5.172 -10.644 1.00 89.00 95 TRP A C 1
ATOM 772 O O . TRP A 1 95 ? 3.507 5.846 -9.637 1.00 89.00 95 TRP A O 1
ATOM 782 N N . GLY A 1 96 ? 2.818 4.266 -11.073 1.00 90.38 96 GLY A N 1
ATOM 783 C CA . GLY A 1 96 ? 1.604 3.907 -10.340 1.00 90.38 96 GLY A CA 1
ATOM 784 C C . GLY A 1 96 ? 1.910 3.319 -8.961 1.00 90.38 96 GLY A C 1
ATOM 785 O O . GLY A 1 96 ? 1.313 3.746 -7.975 1.00 90.38 96 GLY A O 1
ATOM 786 N N . MET A 1 97 ? 2.892 2.416 -8.878 1.00 94.25 97 MET A N 1
ATOM 787 C CA . MET A 1 97 ? 3.416 1.879 -7.617 1.00 94.25 97 MET A CA 1
ATOM 788 C C . MET A 1 97 ? 3.997 2.986 -6.727 1.00 94.25 97 MET A C 1
ATOM 790 O O . MET A 1 97 ? 3.635 3.101 -5.558 1.00 94.25 97 MET A O 1
ATOM 794 N N . VAL A 1 98 ? 4.882 3.830 -7.270 1.00 91.44 98 VAL A N 1
ATOM 795 C CA . VAL A 1 98 ? 5.496 4.930 -6.503 1.00 91.44 98 VAL A CA 1
ATOM 796 C C . VAL A 1 98 ? 4.430 5.911 -6.008 1.00 91.44 98 VAL A C 1
ATOM 798 O O . VAL A 1 98 ? 4.471 6.344 -4.856 1.00 91.44 98 VAL A O 1
ATOM 801 N N . LEU A 1 99 ? 3.446 6.239 -6.850 1.00 90.75 99 LEU A N 1
ATOM 802 C CA . LEU A 1 99 ? 2.344 7.129 -6.503 1.00 90.75 99 LEU A CA 1
ATOM 803 C C . LEU A 1 99 ? 1.464 6.533 -5.402 1.00 90.75 99 LEU A C 1
ATOM 805 O O . LEU A 1 99 ? 1.136 7.247 -4.456 1.00 90.75 99 LEU A O 1
ATOM 809 N N . SER A 1 100 ? 1.090 5.252 -5.488 1.00 93.50 100 SER A N 1
ATOM 810 C CA . SER A 1 100 ? 0.263 4.622 -4.454 1.00 93.50 100 SER A CA 1
ATOM 811 C C . SER A 1 100 ? 0.980 4.615 -3.101 1.00 93.50 100 SER A C 1
ATOM 813 O O . SER A 1 100 ? 0.366 4.956 -2.087 1.00 93.50 100 SER A O 1
ATOM 815 N N . MET A 1 101 ? 2.290 4.352 -3.092 1.00 93.12 101 MET A N 1
ATOM 816 C CA . MET A 1 101 ? 3.132 4.392 -1.892 1.00 93.12 101 MET A CA 1
ATOM 817 C C . MET A 1 101 ? 3.286 5.803 -1.326 1.00 93.12 101 MET A C 1
ATOM 819 O O . MET A 1 101 ? 3.152 5.999 -0.115 1.00 93.12 101 MET A O 1
ATOM 823 N N . ALA A 1 102 ? 3.490 6.802 -2.188 1.00 90.62 102 ALA A N 1
ATOM 824 C CA . ALA A 1 102 ? 3.592 8.201 -1.786 1.00 90.62 102 ALA A CA 1
ATOM 825 C C . ALA A 1 102 ? 2.271 8.719 -1.200 1.00 90.62 102 ALA A C 1
ATOM 827 O O . ALA A 1 102 ? 2.259 9.362 -0.149 1.00 90.62 102 ALA A O 1
ATOM 828 N N . VAL A 1 103 ? 1.141 8.403 -1.838 1.00 89.50 103 VAL A N 1
ATOM 829 C CA . VAL A 1 103 ? -0.189 8.781 -1.345 1.00 89.50 103 VAL A CA 1
ATOM 830 C C . VAL A 1 103 ? -0.484 8.085 -0.016 1.00 89.50 103 VAL A C 1
ATOM 832 O O . VAL A 1 103 ? -0.927 8.749 0.922 1.00 89.50 103 VAL A O 1
ATOM 835 N N . ALA A 1 104 ? -0.186 6.788 0.111 1.00 91.69 104 ALA A N 1
ATOM 836 C CA . ALA A 1 104 ? -0.329 6.063 1.372 1.00 91.69 104 ALA A CA 1
ATOM 837 C C . ALA A 1 104 ? 0.508 6.702 2.493 1.00 91.69 104 ALA A C 1
ATOM 839 O O . ALA A 1 104 ? -0.004 6.925 3.593 1.00 91.69 104 ALA A O 1
ATOM 840 N N . PHE A 1 105 ? 1.762 7.066 2.204 1.00 91.94 105 PHE A N 1
ATOM 841 C CA . PHE A 1 105 ? 2.651 7.734 3.154 1.00 91.94 105 PHE A CA 1
ATOM 842 C C . PHE A 1 105 ? 2.074 9.069 3.632 1.00 91.94 105 PHE A C 1
ATOM 844 O O . PHE A 1 105 ? 1.986 9.316 4.836 1.00 91.94 105 PHE A O 1
ATOM 851 N N . VAL A 1 106 ? 1.610 9.911 2.701 1.00 88.62 106 VAL A N 1
ATOM 852 C CA . VAL A 1 106 ? 0.993 11.204 3.027 1.00 88.62 106 VAL A CA 1
ATOM 853 C C . VAL A 1 106 ? -0.248 11.005 3.897 1.00 88.62 106 VAL A C 1
ATOM 855 O O . VAL A 1 106 ? -0.368 11.655 4.935 1.00 88.62 106 VAL A O 1
ATOM 858 N N . ILE A 1 107 ? -1.146 10.083 3.533 1.00 88.88 107 ILE A N 1
ATOM 859 C CA . ILE A 1 107 ? -2.369 9.803 4.303 1.00 88.88 107 ILE A CA 1
ATOM 860 C C . ILE A 1 107 ? -2.040 9.400 5.747 1.00 88.88 107 ILE A C 1
ATOM 862 O O . ILE A 1 107 ? -2.683 9.892 6.677 1.00 88.88 107 ILE A O 1
ATOM 866 N N . LEU A 1 108 ? -1.036 8.543 5.948 1.00 89.81 108 LEU A N 1
ATOM 867 C CA . LEU A 1 108 ? -0.636 8.067 7.275 1.00 89.81 108 LEU A CA 1
ATOM 868 C C . LEU A 1 108 ? 0.108 9.128 8.100 1.00 89.81 108 LEU A C 1
ATOM 870 O O . LEU A 1 108 ? -0.039 9.181 9.325 1.00 89.81 108 LEU A O 1
ATOM 874 N N . LEU A 1 109 ? 0.889 9.994 7.452 1.00 88.25 109 LEU A N 1
ATOM 875 C CA . LEU A 1 109 ? 1.664 11.036 8.126 1.00 88.25 109 LEU A CA 1
ATOM 876 C C . LEU A 1 109 ? 0.783 12.205 8.597 1.00 88.25 109 LEU A C 1
ATOM 878 O O . LEU A 1 109 ? 1.030 12.796 9.649 1.00 88.25 109 LEU A O 1
ATOM 882 N N . LEU A 1 110 ? -0.282 12.521 7.857 1.00 83.19 110 LEU A N 1
ATOM 883 C CA . LEU A 1 110 ? -1.164 13.666 8.109 1.00 83.19 110 LEU A CA 1
ATOM 884 C C . LEU A 1 110 ? -1.694 13.789 9.555 1.00 83.19 110 LEU A C 1
ATOM 886 O O . LEU A 1 110 ? -1.646 14.901 10.095 1.00 83.19 110 LEU A O 1
ATOM 890 N N . PRO A 1 111 ? -2.205 12.726 10.214 1.00 81.00 111 PRO A N 1
ATOM 891 C CA . PRO A 1 111 ? -2.669 12.803 11.601 1.00 81.00 111 PRO A CA 1
ATOM 892 C C . PRO A 1 111 ? -1.572 13.155 12.615 1.00 81.00 111 PRO A C 1
ATOM 894 O O . PRO A 1 111 ? -1.893 13.668 13.683 1.00 81.00 111 PRO A O 1
ATOM 897 N N . HIS A 1 112 ? -0.304 12.894 12.287 1.00 80.62 112 HIS A N 1
ATOM 898 C CA . HIS A 1 112 ? 0.840 13.074 13.185 1.00 80.62 112 HIS A CA 1
ATOM 899 C C . HIS A 1 112 ? 1.513 14.445 13.039 1.00 80.62 112 HIS A C 1
ATOM 901 O O . HIS A 1 112 ? 2.222 14.884 13.941 1.00 80.62 112 HIS A O 1
ATOM 907 N N . LEU A 1 113 ? 1.283 15.149 11.927 1.00 76.81 113 LEU A N 1
ATOM 908 C CA . LEU A 1 113 ? 1.808 16.499 11.737 1.00 76.81 113 LEU A CA 1
ATOM 909 C C . LEU A 1 113 ? 1.134 17.488 12.709 1.00 76.81 113 LEU A C 1
ATOM 911 O O . LEU A 1 113 ? -0.060 17.341 13.002 1.00 76.81 113 LEU A O 1
ATOM 915 N N . PRO A 1 114 ? 1.832 18.547 13.162 1.00 66.94 114 PRO A N 1
ATOM 916 C CA . PRO A 1 114 ? 1.200 19.620 13.920 1.00 66.94 114 PRO A CA 1
ATOM 917 C C . PRO A 1 114 ? 0.080 20.256 13.085 1.00 66.94 114 PRO A C 1
ATOM 919 O O . PRO A 1 114 ? 0.183 20.408 11.860 1.00 66.94 114 PRO A O 1
ATOM 922 N N . ALA A 1 115 ? -1.047 20.574 13.722 1.00 61.94 115 ALA A N 1
ATOM 923 C CA . ALA A 1 115 ? -2.120 21.285 13.039 1.00 61.94 115 ALA A CA 1
ATOM 924 C C . ALA A 1 115 ? -1.629 22.704 12.696 1.00 61.94 115 ALA A C 1
ATOM 926 O O . ALA A 1 115 ? -1.081 23.372 13.578 1.00 61.94 115 ALA A O 1
ATOM 927 N N . PRO A 1 116 ? -1.818 23.196 11.456 1.00 61.38 116 PRO A N 1
ATOM 928 C CA . PRO A 1 116 ? -1.523 24.591 11.156 1.00 61.38 116 PRO A CA 1
ATOM 929 C C . PRO A 1 116 ? -2.332 25.490 12.101 1.00 61.38 116 PRO A C 1
ATOM 931 O O . PRO A 1 116 ? -3.474 25.157 12.446 1.00 61.38 116 PRO A O 1
ATOM 934 N N . ARG A 1 117 ? -1.746 26.620 12.537 1.00 56.19 117 ARG A N 1
ATOM 935 C CA . ARG A 1 117 ? -2.457 27.658 13.311 1.00 56.19 117 ARG A CA 1
ATOM 936 C C . ARG A 1 117 ? -3.831 27.867 12.674 1.00 56.19 117 ARG A C 1
ATOM 938 O O . ARG A 1 117 ? -3.905 28.010 11.458 1.00 56.19 117 ARG A O 1
ATOM 945 N N . ARG A 1 118 ? -4.907 27.818 13.474 1.00 51.72 118 ARG A N 1
ATOM 946 C CA . ARG A 1 118 ? -6.302 27.841 12.994 1.00 51.72 118 ARG A CA 1
ATOM 947 C C . ARG A 1 118 ? -6.573 29.082 12.136 1.00 51.72 118 ARG A C 1
ATOM 949 O O . ARG A 1 118 ? -7.074 30.081 12.639 1.00 51.72 118 ARG A O 1
ATOM 956 N N . VAL A 1 119 ? -6.328 28.998 10.836 1.00 54.84 119 VAL A N 1
ATOM 957 C CA . VAL A 1 119 ? -6.897 29.929 9.869 1.00 54.84 119 VAL A CA 1
ATOM 958 C C . VAL A 1 119 ? -8.269 29.363 9.525 1.00 54.84 119 VAL A C 1
ATOM 960 O O . VAL A 1 119 ? -8.385 28.280 8.952 1.00 54.84 119 VAL A O 1
ATOM 963 N N . ARG A 1 120 ? -9.337 30.037 9.963 1.00 51.28 120 ARG A N 1
ATOM 964 C CA . ARG A 1 120 ? -10.720 29.626 9.676 1.00 51.28 120 ARG A CA 1
ATOM 965 C C . ARG A 1 120 ? -11.054 29.956 8.219 1.00 51.28 120 ARG A C 1
ATOM 967 O O . ARG A 1 120 ? -11.807 30.882 7.954 1.00 51.28 120 ARG A O 1
ATOM 974 N N . LEU A 1 121 ? -10.487 29.210 7.276 1.00 55.75 121 LEU A N 1
ATOM 975 C CA . LEU A 1 121 ? -10.860 29.320 5.870 1.00 55.75 121 LEU A CA 1
ATOM 976 C C . LEU A 1 121 ? -12.113 28.463 5.609 1.00 55.75 121 LEU A C 1
ATOM 978 O O . LEU A 1 121 ? -12.107 27.270 5.937 1.00 55.75 121 LEU A O 1
ATOM 982 N N . PRO A 1 122 ? -13.187 29.022 5.016 1.00 56.59 122 PRO A N 1
ATOM 983 C CA . PRO A 1 122 ? -14.416 28.287 4.693 1.00 56.59 122 PRO A CA 1
ATOM 984 C C . PRO A 1 122 ? -14.170 27.024 3.851 1.00 56.59 122 PRO A C 1
ATOM 986 O O . PRO A 1 122 ? -14.888 26.037 4.007 1.00 56.59 122 PRO A O 1
ATOM 989 N N . ALA A 1 123 ? -13.114 27.029 3.030 1.00 56.56 123 ALA A N 1
ATOM 990 C CA . ALA A 1 123 ? -12.707 25.937 2.144 1.00 56.56 123 ALA A CA 1
ATOM 991 C C . ALA A 1 123 ? -12.359 24.616 2.865 1.00 56.56 123 ALA A C 1
ATOM 993 O O . ALA A 1 123 ? -12.470 23.548 2.275 1.00 56.56 123 ALA A O 1
ATOM 994 N N . PHE A 1 124 ? -11.994 24.654 4.153 1.00 53.00 124 PHE A N 1
ATOM 995 C CA . PHE A 1 124 ? -11.608 23.466 4.933 1.00 53.00 124 PHE A CA 1
ATOM 996 C C . PHE A 1 124 ? -12.788 22.766 5.637 1.00 53.00 124 PHE A C 1
ATOM 998 O O . PHE A 1 124 ? -12.593 21.896 6.494 1.00 53.00 124 PHE A O 1
ATOM 1005 N N . ARG A 1 125 ? -14.040 23.127 5.315 1.00 61.47 125 ARG A N 1
ATOM 1006 C CA . ARG A 1 125 ? -15.210 22.372 5.790 1.00 61.47 125 ARG A CA 1
ATOM 1007 C C . ARG A 1 125 ? -15.345 21.075 4.972 1.00 61.47 125 ARG A C 1
ATOM 1009 O O . ARG A 1 125 ? -15.432 21.155 3.750 1.00 61.47 125 ARG A O 1
ATOM 1016 N N . PRO A 1 126 ? -15.457 19.889 5.607 1.00 59.31 126 PRO A N 1
ATOM 1017 C CA . PRO A 1 126 ? -15.449 18.592 4.913 1.00 59.31 126 PRO A CA 1
ATOM 1018 C C . PRO A 1 126 ? -16.571 18.440 3.873 1.00 59.31 126 PRO A C 1
ATOM 1020 O O . PRO A 1 126 ? -16.382 17.764 2.872 1.00 59.31 126 PRO A O 1
ATOM 1023 N N . ARG A 1 127 ? -17.717 19.112 4.063 1.00 59.97 127 ARG A N 1
ATOM 1024 C CA . ARG A 1 127 ? -18.815 19.135 3.080 1.00 59.97 127 ARG A CA 1
ATOM 1025 C C . ARG A 1 127 ? -18.463 19.909 1.803 1.00 59.97 127 ARG A C 1
ATOM 1027 O O . ARG A 1 127 ? -18.844 19.481 0.724 1.00 59.97 127 ARG A O 1
ATOM 1034 N N . LEU A 1 128 ? -17.728 21.018 1.924 1.00 61.56 128 LEU A N 1
ATOM 1035 C CA . LEU A 1 128 ? -17.307 21.832 0.779 1.00 61.56 128 LEU A CA 1
ATOM 1036 C C . LEU A 1 128 ? -16.135 21.181 0.041 1.00 61.56 128 LEU A C 1
ATOM 1038 O O . LEU A 1 128 ? -16.147 21.174 -1.178 1.00 61.56 128 LEU A O 1
ATOM 1042 N N . ALA A 1 129 ? -15.200 20.555 0.763 1.00 60.12 129 ALA A N 1
ATOM 1043 C CA . ALA A 1 129 ? -14.097 19.790 0.176 1.00 60.12 129 ALA A CA 1
ATOM 1044 C C . ALA A 1 129 ? -14.567 18.569 -0.639 1.00 60.12 129 ALA A C 1
ATOM 1046 O O . ALA A 1 129 ? -14.008 18.265 -1.690 1.00 60.12 129 ALA A O 1
ATOM 1047 N N . LEU A 1 130 ? -15.611 17.873 -0.172 1.00 63.88 130 LEU A N 1
ATOM 1048 C CA . LEU A 1 130 ? -16.221 16.772 -0.923 1.00 63.88 130 LEU A CA 1
ATOM 1049 C C . LEU A 1 130 ? -16.995 17.269 -2.152 1.00 63.88 130 LEU A C 1
ATOM 1051 O O . LEU A 1 130 ? -16.961 16.604 -3.179 1.00 63.88 130 LEU A O 1
ATOM 1055 N N . ALA A 1 131 ? -17.645 18.435 -2.070 1.00 64.44 131 ALA A N 1
ATOM 1056 C CA . ALA A 1 131 ? -18.374 19.033 -3.191 1.00 64.44 131 ALA A CA 1
ATOM 1057 C C . ALA A 1 131 ? -17.443 19.615 -4.271 1.00 64.44 131 ALA A C 1
ATOM 1059 O O . ALA A 1 131 ? -17.676 19.424 -5.462 1.00 64.44 131 ALA A O 1
ATOM 1060 N N . THR A 1 132 ? -16.357 20.290 -3.879 1.00 64.19 132 THR A N 1
ATOM 1061 C CA . THR A 1 132 ? -15.315 20.719 -4.828 1.00 64.19 132 THR A CA 1
ATOM 1062 C C . THR A 1 132 ? -14.607 19.514 -5.436 1.00 64.19 132 THR A C 1
ATOM 1064 O O . THR A 1 132 ? -14.233 19.532 -6.605 1.00 64.19 132 THR A O 1
ATOM 1067 N N . GLY A 1 133 ? -14.481 18.441 -4.660 1.00 65.12 133 GLY A N 1
ATOM 1068 C CA . GLY A 1 133 ? -13.906 17.191 -5.107 1.00 65.12 133 GLY A CA 1
ATOM 1069 C C . GLY A 1 133 ? -14.741 16.382 -6.084 1.00 65.12 133 GLY A C 1
ATOM 1070 O O . GLY A 1 133 ? -14.211 15.895 -7.079 1.00 65.12 133 GLY A O 1
ATOM 1071 N N . SER A 1 134 ? -16.050 16.275 -5.853 1.00 63.34 134 SER A N 1
ATOM 1072 C CA . SER A 1 134 ? -16.966 15.648 -6.806 1.00 63.34 134 SER A CA 1
ATOM 1073 C C . SER A 1 134 ? -17.055 16.449 -8.105 1.00 63.34 134 SER A C 1
ATOM 1075 O O . SER A 1 134 ? -17.101 15.850 -9.177 1.00 63.34 134 SER A O 1
ATOM 1077 N N . ALA A 1 135 ? -16.994 17.784 -8.032 1.00 64.44 135 ALA A N 1
ATOM 1078 C CA . ALA A 1 135 ? -16.908 18.641 -9.211 1.00 64.44 135 ALA A CA 1
ATOM 1079 C C . ALA A 1 135 ? -15.604 18.411 -9.998 1.00 64.44 135 ALA A C 1
ATOM 1081 O O . ALA A 1 135 ? -15.650 18.253 -11.215 1.00 64.44 135 ALA A O 1
ATOM 1082 N N . ALA A 1 136 ? -14.452 18.314 -9.321 1.00 63.69 136 ALA A N 1
ATOM 1083 C CA . ALA A 1 136 ? -13.175 18.007 -9.970 1.00 63.69 136 ALA A CA 1
ATOM 1084 C C . ALA A 1 136 ? -13.170 16.607 -10.614 1.00 63.69 136 ALA A C 1
ATOM 1086 O O . ALA A 1 136 ? -12.744 16.465 -11.758 1.00 63.69 136 ALA A O 1
ATOM 1087 N N . LEU A 1 137 ? -13.700 15.589 -9.924 1.00 65.00 137 LEU A N 1
ATOM 1088 C CA . LEU A 1 137 ? -13.830 14.226 -10.452 1.00 65.00 137 LEU A CA 1
ATOM 1089 C C . LEU A 1 137 ? -14.745 14.173 -11.682 1.00 65.00 137 LEU A C 1
ATOM 1091 O O . LEU A 1 137 ? -14.397 13.524 -12.663 1.00 65.00 137 LEU A O 1
ATOM 1095 N N . ALA A 1 138 ? -15.882 14.877 -11.657 1.00 63.09 138 ALA A N 1
ATOM 1096 C CA . ALA A 1 138 ? -16.796 14.962 -12.794 1.00 63.09 138 ALA A CA 1
ATOM 1097 C C . ALA A 1 138 ? -16.127 15.618 -14.011 1.00 63.09 138 ALA A C 1
ATOM 1099 O O . ALA A 1 138 ? -16.258 15.118 -15.124 1.00 63.09 138 ALA A O 1
ATOM 1100 N N . VAL A 1 139 ? -15.347 16.684 -13.799 1.00 64.44 139 VAL A N 1
ATOM 1101 C CA . VAL A 1 139 ? -14.565 17.328 -14.866 1.00 64.44 139 VAL A CA 1
ATOM 1102 C C . VAL A 1 139 ? -13.501 16.378 -15.422 1.00 64.44 139 VAL A C 1
ATOM 1104 O O . VAL A 1 139 ? -13.359 16.282 -16.638 1.00 64.44 139 VAL A O 1
ATOM 1107 N N . ILE A 1 140 ? -12.798 15.626 -14.567 1.00 61.91 140 ILE A N 1
ATOM 1108 C CA . ILE A 1 140 ? -11.826 14.610 -15.002 1.00 61.91 140 ILE A CA 1
ATOM 1109 C C . ILE A 1 140 ? -12.515 13.527 -15.839 1.00 61.91 140 ILE A C 1
ATOM 1111 O O . ILE A 1 140 ? -12.030 13.206 -16.917 1.00 61.91 140 ILE A O 1
ATOM 1115 N N . LEU A 1 141 ? -13.657 12.997 -15.392 1.00 58.38 141 LEU A N 1
ATOM 1116 C CA . LEU A 1 141 ? -14.387 11.936 -16.095 1.00 58.38 141 LEU A CA 1
ATOM 1117 C C . LEU A 1 141 ? -14.898 12.397 -17.467 1.00 58.38 141 LEU A C 1
ATOM 1119 O O . LEU A 1 141 ? -14.809 11.646 -18.435 1.00 58.38 141 LEU A O 1
ATOM 1123 N N . VAL A 1 142 ? -15.378 13.641 -17.556 1.00 62.81 142 VAL A N 1
ATOM 1124 C CA . VAL A 1 142 ? -15.814 14.270 -18.813 1.00 62.81 142 VAL A CA 1
ATOM 1125 C C . VAL A 1 142 ? -14.636 14.531 -19.754 1.00 62.81 142 VAL A C 1
ATOM 1127 O O . VAL A 1 142 ? -14.787 14.420 -20.962 1.00 62.81 142 VAL A O 1
ATOM 1130 N N . MET A 1 143 ? -13.451 14.856 -19.238 1.00 56.75 143 MET A N 1
ATOM 1131 C CA . MET A 1 143 ? -12.265 15.069 -20.078 1.00 56.75 143 MET A CA 1
ATOM 1132 C C . MET A 1 143 ? -11.615 13.751 -20.515 1.00 56.75 143 MET A C 1
ATOM 1134 O O . MET A 1 143 ? -11.139 13.646 -21.641 1.00 56.75 143 MET A O 1
ATOM 1138 N N . VAL A 1 144 ? -11.638 12.722 -19.663 1.00 58.62 144 VAL A N 1
ATOM 1139 C CA . VAL A 1 144 ? -11.176 11.366 -20.001 1.00 58.62 144 VAL A CA 1
ATOM 1140 C C . VAL A 1 144 ? -12.114 10.711 -21.016 1.00 58.62 144 VAL A C 1
ATOM 1142 O O . VAL A 1 144 ? -11.629 10.055 -21.931 1.00 58.62 144 VAL A O 1
ATOM 1145 N N . SER A 1 145 ? -13.430 10.941 -20.943 1.00 53.78 145 SER A N 1
ATOM 1146 C CA . SER A 1 145 ? -14.365 10.455 -21.972 1.00 53.78 145 SER A CA 1
ATOM 1147 C C . SER A 1 145 ? -14.197 11.147 -23.332 1.00 53.78 145 SER A C 1
ATOM 1149 O O . SER A 1 145 ? -14.626 10.607 -24.347 1.00 53.78 145 SER A O 1
ATOM 1151 N N . GLN A 1 146 ? -13.542 12.312 -23.372 1.00 52.34 146 GLN A N 1
ATOM 1152 C CA . GLN A 1 146 ? -13.165 13.016 -24.606 1.00 52.34 146 GLN A CA 1
ATOM 1153 C C . GLN A 1 146 ? -11.809 12.534 -25.161 1.00 52.34 146 GLN A C 1
ATOM 1155 O O . GLN A 1 146 ? -11.446 12.861 -26.295 1.00 52.34 146 GLN A O 1
ATOM 1160 N N . ALA A 1 147 ? -11.051 11.733 -24.401 1.00 52.28 147 ALA A N 1
ATOM 1161 C CA . ALA A 1 147 ? -9.780 11.162 -24.827 1.00 52.28 147 ALA A CA 1
ATOM 1162 C C . ALA A 1 147 ? -9.998 9.861 -25.638 1.00 52.28 147 ALA A C 1
ATOM 1164 O O . ALA A 1 147 ? -9.808 8.757 -25.139 1.00 52.28 147 ALA A O 1
ATOM 1165 N N . THR A 1 148 ? -10.315 10.054 -26.931 1.00 49.75 148 THR A N 1
ATOM 1166 C CA . THR A 1 148 ? -10.357 9.120 -28.098 1.00 49.75 148 THR A CA 1
ATOM 1167 C C . THR A 1 148 ? -11.695 8.400 -28.391 1.00 49.75 148 THR A C 1
ATOM 1169 O O . THR A 1 148 ? -12.346 7.979 -27.441 1.00 49.75 148 THR A O 1
ATOM 1172 N N . PRO A 1 149 ? -12.156 8.223 -29.667 1.00 49.09 149 PRO A N 1
ATOM 1173 C CA . PRO A 1 149 ? -11.552 8.510 -30.983 1.00 49.09 149 PRO A CA 1
ATOM 1174 C C . PRO A 1 149 ? -12.398 9.435 -31.907 1.00 49.09 149 PRO A C 1
ATOM 1176 O O . PRO A 1 149 ? -12.234 9.405 -33.122 1.00 49.09 149 PRO A O 1
ATOM 1179 N N . VAL A 1 150 ? -13.326 10.255 -31.396 1.00 46.72 150 VAL A N 1
ATOM 1180 C CA . VAL A 1 150 ? -14.230 11.058 -32.266 1.00 46.72 150 VAL A CA 1
ATOM 1181 C C . VAL A 1 150 ? -13.512 12.225 -32.973 1.00 46.72 150 VAL A C 1
ATOM 1183 O O . VAL A 1 150 ? -13.904 12.632 -34.067 1.00 46.72 150 VAL A O 1
ATOM 1186 N N . SER A 1 151 ? -12.406 12.726 -32.416 1.00 47.22 151 SER A N 1
ATOM 1187 C CA . SER A 1 151 ? -11.592 13.787 -33.035 1.00 47.22 151 SER A CA 1
ATOM 1188 C C . SER A 1 151 ? -10.858 13.345 -34.309 1.00 47.22 151 SER A C 1
ATOM 1190 O O . SER A 1 151 ? -10.482 14.195 -35.115 1.00 47.22 151 SER A O 1
ATOM 1192 N N . ALA A 1 152 ? -10.690 12.035 -34.530 1.00 43.50 152 ALA A N 1
ATOM 1193 C CA . ALA A 1 152 ? -10.038 11.489 -35.721 1.00 43.50 152 ALA A CA 1
ATOM 1194 C C . ALA A 1 152 ? -10.966 11.434 -36.953 1.00 43.50 152 ALA A C 1
ATOM 1196 O O . ALA A 1 152 ? -10.480 11.470 -38.078 1.00 43.50 152 ALA A O 1
ATOM 1197 N N . GLN A 1 153 ? -12.292 11.389 -36.764 1.00 45.81 153 GLN A N 1
ATOM 1198 C CA . GLN A 1 153 ? -13.274 11.278 -37.857 1.00 45.81 153 GLN A CA 1
ATOM 1199 C C . GLN A 1 153 ? -13.760 12.626 -38.414 1.00 45.81 153 GLN A C 1
ATOM 1201 O O . GLN A 1 153 ? -14.318 12.664 -39.506 1.00 45.81 153 GLN A O 1
ATOM 1206 N N . LEU A 1 154 ? -13.530 13.730 -37.697 1.00 48.97 154 LEU A N 1
ATOM 1207 C CA . LEU A 1 154 ? -14.022 15.071 -38.052 1.00 48.97 154 LEU A CA 1
ATOM 1208 C C . LEU A 1 154 ? -12.916 16.079 -38.405 1.00 48.97 154 LEU A C 1
ATOM 1210 O O . LEU A 1 154 ? -13.213 17.249 -38.621 1.00 48.97 154 LEU A O 1
ATOM 1214 N N . GLY A 1 155 ? -11.644 15.662 -38.450 1.00 46.12 155 GLY A N 1
ATOM 1215 C CA . GLY A 1 155 ? -10.519 16.524 -38.854 1.00 46.12 155 GLY A CA 1
ATOM 1216 C C . GLY A 1 155 ? -10.253 17.735 -37.944 1.00 46.12 155 GLY A C 1
ATOM 1217 O O . GLY A 1 155 ? -9.364 18.534 -38.223 1.00 46.12 155 GLY A O 1
ATOM 1218 N N . LEU A 1 156 ? -10.988 17.880 -36.840 1.00 51.53 156 LEU A N 1
ATOM 1219 C CA . LEU A 1 156 ? -10.815 18.946 -35.860 1.00 51.53 156 LEU A CA 1
ATOM 1220 C C . LEU A 1 156 ? -9.850 18.475 -34.773 1.00 51.53 156 LEU A C 1
ATOM 1222 O O . LEU A 1 156 ? -10.234 18.153 -33.648 1.00 51.53 156 LEU A O 1
ATOM 1226 N N . THR A 1 157 ? -8.563 18.430 -35.114 1.00 48.91 157 THR A N 1
ATOM 1227 C CA . THR A 1 157 ? -7.508 18.351 -34.106 1.00 48.91 157 THR A CA 1
ATOM 1228 C C . THR A 1 157 ? -7.562 19.638 -33.287 1.00 48.91 157 THR A C 1
ATOM 1230 O O . THR A 1 157 ? -7.262 20.710 -33.815 1.00 48.91 157 THR A O 1
ATOM 1233 N N . LEU A 1 158 ? -7.946 19.562 -32.007 1.00 51.59 158 LEU A N 1
ATOM 1234 C CA . LEU A 1 158 ? -7.686 20.651 -31.063 1.00 51.59 158 LEU A CA 1
ATOM 1235 C C . LEU A 1 158 ? -6.204 21.008 -31.205 1.00 51.59 158 LEU A C 1
ATOM 1237 O O . LEU A 1 158 ? -5.347 20.152 -30.979 1.00 51.59 158 LEU A O 1
ATOM 1241 N N . ALA A 1 159 ? -5.919 22.229 -31.665 1.00 51.22 159 ALA A N 1
ATOM 1242 C CA . ALA A 1 159 ? -4.563 22.680 -31.940 1.00 51.22 159 ALA A CA 1
ATOM 1243 C C . ALA A 1 159 ? -3.651 22.318 -30.757 1.00 51.22 159 ALA A C 1
ATOM 1245 O O . ALA A 1 159 ? -4.022 22.514 -29.598 1.00 51.22 159 ALA A O 1
ATOM 1246 N N . SER A 1 160 ? -2.456 21.800 -31.041 1.00 52.25 160 SER A N 1
ATOM 1247 C CA . SER A 1 160 ? -1.465 21.325 -30.057 1.00 52.25 160 SER A CA 1
ATOM 1248 C C . SER A 1 160 ? -1.093 22.350 -28.967 1.00 52.25 160 SER A C 1
ATOM 1250 O O . SER A 1 160 ? -0.483 21.990 -27.959 1.00 52.25 160 SER A O 1
ATOM 1252 N N . GLY A 1 161 ? -1.489 23.617 -29.139 1.00 53.94 161 GLY A N 1
ATOM 1253 C CA . GLY A 1 161 ? -1.397 24.682 -28.143 1.00 53.94 161 GLY A CA 1
ATOM 1254 C C . GLY A 1 161 ? -2.449 24.641 -27.023 1.00 53.94 161 GLY A C 1
ATOM 1255 O O . GLY A 1 161 ? -2.190 25.205 -25.968 1.00 53.94 161 GLY A O 1
ATOM 1256 N N . VAL A 1 162 ? -3.595 23.968 -27.197 1.00 56.62 162 VAL A N 1
ATOM 1257 C CA . VAL A 1 162 ? -4.696 23.914 -26.204 1.00 56.62 162 VAL A CA 1
ATOM 1258 C C . VAL A 1 162 ? -4.626 22.661 -25.319 1.00 56.62 162 VAL A C 1
ATOM 1260 O O . VAL A 1 162 ? -5.004 22.704 -24.150 1.00 56.62 162 VAL A O 1
ATOM 1263 N N . SER A 1 163 ? -4.072 21.552 -25.818 1.00 57.22 163 SER A N 1
ATOM 1264 C CA . SER A 1 163 ? -3.966 20.294 -25.058 1.00 57.22 163 SER A CA 1
ATOM 1265 C C . SER A 1 163 ? -2.985 20.372 -23.881 1.00 57.22 163 SER A C 1
ATOM 1267 O O . SER A 1 163 ? -3.234 19.784 -22.829 1.00 57.22 163 SER A O 1
ATOM 1269 N N . ARG A 1 164 ? -1.892 21.133 -24.026 1.00 55.31 164 ARG A N 1
ATOM 1270 C CA . ARG A 1 164 ? -0.877 21.336 -22.977 1.00 55.31 164 ARG A CA 1
ATOM 1271 C C . ARG A 1 164 ? -1.397 22.166 -21.791 1.00 55.31 164 ARG A C 1
ATOM 1273 O O . ARG A 1 164 ? -1.246 21.706 -20.666 1.00 55.31 164 ARG A O 1
ATOM 1280 N N . PRO A 1 165 ? -2.022 23.349 -21.962 1.00 66.31 165 PRO A N 1
ATOM 1281 C CA . PRO A 1 165 ? -2.578 24.086 -20.826 1.00 66.31 165 PRO A CA 1
ATOM 1282 C C . PRO A 1 165 ? -3.755 23.353 -20.167 1.00 66.31 165 PRO A C 1
ATOM 1284 O O . PRO A 1 165 ? -3.910 23.438 -18.951 1.00 66.31 165 PRO A O 1
ATOM 1287 N N . LEU A 1 166 ? -4.544 22.586 -20.928 1.00 59.66 166 LEU A N 1
ATOM 1288 C CA . LEU A 1 166 ? -5.650 21.791 -20.387 1.00 59.66 166 LEU A CA 1
ATOM 1289 C C . LEU A 1 166 ? -5.164 20.657 -19.467 1.00 59.66 166 LEU A C 1
ATOM 1291 O O . LEU A 1 166 ? -5.754 20.441 -18.409 1.00 59.66 166 LEU A O 1
ATOM 1295 N N . SER A 1 167 ? -4.071 19.967 -19.815 1.00 58.50 167 SER A N 1
ATOM 1296 C CA . SER A 1 167 ? -3.494 18.920 -18.959 1.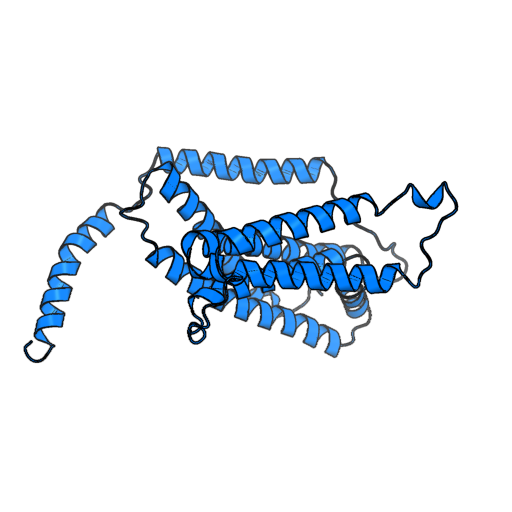00 58.50 167 SER A CA 1
ATOM 1297 C C . SER A 1 167 ? -2.857 19.484 -17.685 1.00 58.50 167 SER A C 1
ATOM 1299 O O . SER A 1 167 ? -3.003 18.890 -16.617 1.00 58.50 167 SER A O 1
ATOM 1301 N N . TRP A 1 168 ? -2.230 20.664 -17.754 1.00 57.44 168 TRP A N 1
ATOM 1302 C CA . TRP A 1 168 ? -1.751 21.378 -16.566 1.00 57.44 168 TRP A CA 1
ATOM 1303 C C . TRP A 1 168 ? -2.897 21.831 -15.660 1.00 57.44 168 TRP A C 1
ATOM 1305 O O . TRP A 1 168 ? -2.819 21.662 -14.446 1.00 57.44 168 TRP A O 1
ATOM 1315 N N . LEU A 1 169 ? -3.986 22.349 -16.231 1.00 62.38 169 LEU A N 1
ATOM 1316 C CA . LEU A 1 169 ? -5.174 22.737 -15.472 1.00 62.38 169 LEU A CA 1
ATOM 1317 C C . LEU A 1 169 ? -5.823 21.523 -14.786 1.00 62.38 169 LEU A C 1
ATOM 1319 O O . LEU A 1 169 ? -6.203 21.608 -13.620 1.00 62.38 169 LEU A O 1
ATOM 1323 N N . LEU A 1 170 ? -5.864 20.372 -15.462 1.00 61.88 170 LEU A N 1
ATOM 1324 C CA . LEU A 1 170 ? -6.304 19.103 -14.884 1.00 61.88 170 LEU A CA 1
ATOM 1325 C C . LEU A 1 170 ? -5.403 18.662 -13.722 1.00 61.88 170 LEU A C 1
ATOM 1327 O O . LEU A 1 170 ? -5.904 18.322 -12.654 1.00 61.88 170 LEU A O 1
ATOM 1331 N N . ALA A 1 171 ? -4.080 18.711 -13.901 1.00 63.19 171 ALA A N 1
ATOM 1332 C CA . ALA A 1 171 ? -3.119 18.370 -12.855 1.00 63.19 171 ALA A CA 1
ATOM 1333 C C . ALA A 1 171 ? -3.265 19.287 -11.630 1.00 63.19 171 ALA A C 1
ATOM 1335 O O . ALA A 1 171 ? -3.248 18.811 -10.496 1.00 63.19 171 ALA A O 1
ATOM 1336 N N . VAL A 1 172 ? -3.488 20.587 -11.849 1.00 66.38 172 VAL A N 1
ATOM 1337 C CA . VAL A 1 172 ? -3.762 21.557 -10.781 1.00 66.38 172 VAL A CA 1
ATOM 1338 C C . VAL A 1 172 ? -5.080 21.239 -10.075 1.00 66.38 172 VAL A C 1
ATOM 1340 O O . VAL A 1 172 ? -5.118 21.246 -8.849 1.00 66.38 172 VAL A O 1
ATOM 1343 N N . LEU A 1 173 ? -6.149 20.902 -10.801 1.00 63.12 173 LEU A N 1
ATOM 1344 C CA . LEU A 1 173 ? -7.430 20.514 -10.198 1.00 63.12 173 LEU A CA 1
ATOM 1345 C C . LEU A 1 173 ? -7.328 19.216 -9.387 1.00 63.12 173 LEU A C 1
ATOM 1347 O O . LEU A 1 173 ? -7.882 19.145 -8.291 1.00 63.12 173 LEU A O 1
ATOM 1351 N N . VAL A 1 174 ? -6.586 18.218 -9.874 1.00 66.19 174 VAL A N 1
ATOM 1352 C CA . VAL A 1 174 ? -6.294 16.974 -9.139 1.00 66.19 174 VAL A CA 1
ATOM 1353 C C . VAL A 1 174 ? -5.483 17.272 -7.880 1.00 66.19 174 VAL A C 1
ATOM 1355 O O . VAL A 1 174 ? -5.817 16.775 -6.806 1.00 66.19 174 VAL A O 1
ATOM 1358 N N . ALA A 1 175 ? -4.456 18.117 -7.983 1.00 64.94 175 ALA A N 1
ATOM 1359 C CA . ALA A 1 175 ? -3.637 18.517 -6.845 1.00 64.94 175 ALA A CA 1
ATOM 1360 C C . ALA A 1 175 ? -4.454 19.299 -5.803 1.00 64.94 175 ALA A C 1
ATOM 1362 O O . ALA A 1 175 ? -4.344 19.031 -4.607 1.00 64.94 175 ALA A O 1
ATOM 1363 N N . LEU A 1 176 ? -5.323 20.214 -6.239 1.00 63.56 176 LEU A N 1
ATOM 1364 C CA . LEU A 1 176 ? -6.239 20.955 -5.370 1.00 63.56 176 LEU A CA 1
ATOM 1365 C C . LEU A 1 176 ? -7.276 20.034 -4.721 1.00 63.56 176 LEU A C 1
ATOM 1367 O O . LEU A 1 176 ? -7.558 20.179 -3.533 1.00 63.56 176 LEU A O 1
ATOM 1371 N N . PHE A 1 177 ? -7.809 19.056 -5.455 1.00 65.38 177 PHE A N 1
ATOM 1372 C CA . PHE A 1 177 ? -8.712 18.051 -4.901 1.00 65.38 177 PHE A CA 1
ATOM 1373 C C . PHE A 1 177 ? -8.014 17.186 -3.846 1.00 65.38 177 PHE A C 1
ATOM 1375 O O . PHE A 1 177 ? -8.525 17.042 -2.733 1.00 65.38 177 PHE A O 1
ATOM 1382 N N . ALA A 1 178 ? -6.817 16.681 -4.148 1.00 65.56 178 ALA A N 1
ATOM 1383 C CA . ALA A 1 178 ? -5.997 15.940 -3.198 1.00 65.56 178 ALA A CA 1
ATOM 1384 C C . ALA A 1 178 ? -5.703 16.784 -1.947 1.00 65.56 178 ALA A C 1
ATOM 1386 O O . ALA A 1 178 ? -5.865 16.301 -0.825 1.00 65.56 178 ALA A O 1
ATOM 1387 N N . PHE A 1 179 ? -5.377 18.070 -2.126 1.00 65.62 179 PHE A N 1
ATOM 1388 C CA . PHE A 1 179 ? -5.163 19.024 -1.039 1.00 65.62 179 PHE A CA 1
ATOM 1389 C C . PHE A 1 179 ? -6.426 19.244 -0.187 1.00 65.62 179 PHE A C 1
ATOM 1391 O O . PHE A 1 179 ? -6.355 19.294 1.043 1.00 65.62 179 PHE A O 1
ATOM 1398 N N . CYS A 1 180 ? -7.602 19.302 -0.816 1.00 61.91 180 CYS A N 1
ATOM 1399 C CA . CYS A 1 180 ? -8.893 19.400 -0.136 1.00 61.91 180 CYS A CA 1
ATOM 1400 C C . CYS A 1 180 ? -9.272 18.136 0.651 1.00 61.91 180 CYS A C 1
ATOM 1402 O O . CYS A 1 180 ? -10.013 18.251 1.628 1.00 61.91 180 CYS A O 1
ATOM 1404 N N . LEU A 1 181 ? -8.777 16.948 0.281 1.00 64.69 181 LEU A N 1
ATOM 1405 C CA . LEU A 1 181 ? -9.024 15.701 1.019 1.00 64.69 181 LEU A CA 1
ATOM 1406 C C . LEU A 1 181 ? -8.133 15.541 2.264 1.00 64.69 181 LEU A C 1
ATOM 1408 O O . LEU A 1 181 ? -8.526 14.854 3.211 1.00 64.69 181 LEU A O 1
ATOM 1412 N N . LEU A 1 182 ? -6.980 16.221 2.324 1.00 66.12 182 LEU A N 1
ATOM 1413 C CA . LEU A 1 182 ? -6.049 16.172 3.467 1.00 66.12 182 LEU A CA 1
ATOM 1414 C C . LEU A 1 182 ? -6.717 16.368 4.851 1.00 66.12 182 LEU A C 1
ATOM 1416 O O . LEU A 1 182 ? -6.394 15.629 5.783 1.00 66.12 182 LEU A O 1
ATOM 1420 N N . PRO A 1 183 ? -7.668 17.305 5.052 1.00 63.47 183 PRO A N 1
ATOM 1421 C CA . PRO A 1 183 ? -8.311 17.534 6.348 1.00 63.47 183 PRO A CA 1
ATOM 1422 C C . PRO A 1 183 ? -9.269 16.410 6.759 1.00 63.47 183 PRO A C 1
ATOM 1424 O O . PRO A 1 183 ? -9.535 16.246 7.950 1.00 63.47 183 PRO A O 1
ATOM 1427 N N . VAL A 1 184 ? -9.806 15.653 5.794 1.00 63.91 184 VAL A N 1
ATOM 1428 C CA . VAL A 1 184 ? -10.722 14.529 6.046 1.00 63.91 184 VAL A CA 1
ATOM 1429 C C . VAL A 1 184 ? -9.952 13.374 6.682 1.00 63.91 184 VAL A C 1
ATOM 1431 O O . VAL A 1 184 ? -10.362 12.854 7.723 1.00 63.91 184 VAL A O 1
ATOM 1434 N N . PHE A 1 185 ? -8.786 13.043 6.124 1.00 65.94 185 PHE A N 1
ATOM 1435 C CA . PHE A 1 185 ? -7.920 11.979 6.638 1.00 65.94 185 PHE A CA 1
ATOM 1436 C C . PHE A 1 185 ? -7.309 12.305 8.006 1.00 65.94 185 PHE A C 1
ATOM 1438 O O . PHE A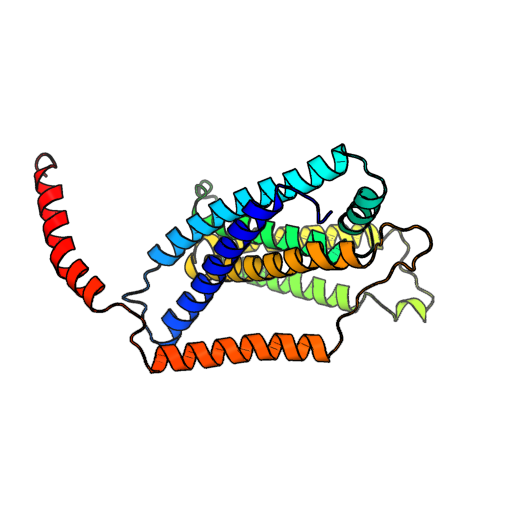 1 185 ? -7.097 11.403 8.811 1.00 65.94 185 PHE A O 1
ATOM 1445 N N . ARG A 1 186 ? -7.135 13.593 8.338 1.00 69.25 186 ARG A N 1
ATOM 1446 C CA . ARG A 1 186 ? -6.705 14.022 9.684 1.00 69.25 186 ARG A CA 1
ATOM 1447 C C . ARG A 1 186 ? -7.745 13.790 10.779 1.00 69.25 186 ARG A C 1
ATOM 1449 O O . ARG A 1 186 ? -7.372 13.711 11.944 1.00 69.25 186 ARG A O 1
ATOM 1456 N N . ARG A 1 187 ? -9.039 13.714 10.443 1.00 70.12 187 ARG A N 1
ATOM 1457 C CA . ARG A 1 187 ? -10.119 13.540 11.434 1.00 70.12 187 ARG A CA 1
ATOM 1458 C C . ARG A 1 187 ? -10.468 12.076 11.687 1.00 70.12 187 ARG A C 1
ATOM 1460 O O . ARG A 1 187 ? -10.797 11.727 12.814 1.00 70.12 187 ARG A O 1
ATOM 1467 N N . ASN A 1 188 ? -10.374 11.229 10.662 1.00 82.12 188 ASN A N 1
ATOM 1468 C CA . ASN A 1 188 ? -10.792 9.830 10.724 1.00 82.12 188 ASN A CA 1
ATOM 1469 C C . ASN A 1 188 ? -9.593 8.883 10.584 1.00 82.12 188 ASN A C 1
ATOM 1471 O O . ASN A 1 188 ? -9.338 8.361 9.500 1.00 82.12 188 ASN A O 1
ATOM 1475 N N . ILE A 1 189 ? -8.902 8.615 11.698 1.00 84.50 189 ILE A N 1
ATOM 1476 C CA . ILE A 1 189 ? -7.704 7.752 11.734 1.00 84.50 189 ILE A CA 1
ATOM 1477 C C . ILE A 1 189 ? -7.991 6.362 11.147 1.00 84.50 189 ILE A C 1
ATOM 1479 O O . ILE A 1 189 ? -7.207 5.858 10.352 1.00 84.50 189 ILE A O 1
ATOM 1483 N N . ILE A 1 190 ? -9.134 5.757 11.487 1.00 89.06 190 ILE A N 1
ATOM 1484 C CA . ILE A 1 190 ? -9.500 4.411 11.013 1.00 89.06 190 ILE A CA 1
ATOM 1485 C C . ILE A 1 190 ? -9.692 4.397 9.490 1.00 89.06 190 ILE A C 1
ATOM 1487 O O . ILE A 1 190 ? -9.120 3.562 8.806 1.00 89.06 190 ILE A O 1
ATOM 1491 N N . ALA A 1 191 ? -10.459 5.340 8.938 1.00 88.56 191 ALA A N 1
ATOM 1492 C CA . ALA A 1 191 ? -10.690 5.383 7.494 1.00 88.56 191 ALA A CA 1
ATOM 1493 C C . ALA A 1 191 ? -9.398 5.698 6.721 1.00 88.56 191 ALA A C 1
ATOM 1495 O O . ALA A 1 191 ? -9.124 5.062 5.708 1.00 88.56 191 ALA A O 1
ATOM 1496 N N . GLY A 1 192 ? -8.585 6.639 7.218 1.00 89.62 192 GLY A N 1
ATOM 1497 C CA . GLY A 1 192 ? -7.301 6.978 6.602 1.00 89.62 192 GLY A CA 1
ATOM 1498 C C . GLY A 1 192 ? -6.320 5.807 6.596 1.00 89.62 192 GLY A C 1
ATOM 1499 O O . GLY A 1 192 ? -5.740 5.509 5.560 1.00 89.62 192 GLY A O 1
ATOM 1500 N N . THR A 1 193 ? -6.184 5.098 7.720 1.00 92.56 193 THR A N 1
ATOM 1501 C CA . THR A 1 193 ? -5.289 3.929 7.825 1.00 92.56 193 THR A CA 1
ATOM 1502 C C . THR A 1 193 ? -5.729 2.772 6.933 1.00 92.56 193 THR A C 1
ATOM 1504 O O . THR A 1 193 ? -4.879 2.158 6.301 1.00 92.56 193 THR A O 1
ATOM 1507 N N . VAL A 1 194 ? -7.034 2.514 6.806 1.00 94.69 194 VAL A N 1
ATOM 1508 C CA . VAL A 1 194 ? -7.561 1.473 5.905 1.00 94.69 194 VAL A CA 1
ATOM 1509 C C . VAL A 1 194 ? -7.333 1.831 4.437 1.00 94.69 194 VAL A C 1
ATOM 1511 O O . VAL A 1 194 ? -6.875 0.992 3.671 1.00 94.69 194 VAL A O 1
ATOM 1514 N N . ILE A 1 195 ? -7.607 3.076 4.036 1.00 93.50 195 ILE A N 1
ATOM 1515 C CA . ILE A 1 195 ? -7.375 3.521 2.653 1.00 93.50 195 ILE A CA 1
ATOM 1516 C C . ILE A 1 195 ? -5.885 3.460 2.310 1.00 93.50 195 ILE A C 1
ATOM 1518 O O . ILE A 1 195 ? -5.525 2.983 1.237 1.00 93.50 195 ILE A O 1
ATOM 1522 N N . ALA A 1 196 ? -5.018 3.890 3.229 1.00 94.25 196 ALA A N 1
ATOM 1523 C CA . ALA A 1 196 ? -3.581 3.747 3.055 1.00 94.25 196 ALA A CA 1
ATOM 1524 C C . ALA A 1 196 ? -3.176 2.272 2.932 1.00 94.25 196 ALA A C 1
ATOM 1526 O O . ALA A 1 196 ? -2.442 1.945 2.012 1.00 94.25 196 ALA A O 1
ATOM 1527 N N . ALA A 1 197 ? -3.693 1.380 3.782 1.00 96.94 197 ALA A N 1
ATOM 1528 C CA . ALA A 1 197 ? -3.410 -0.052 3.705 1.00 96.94 197 ALA A CA 1
ATOM 1529 C C . ALA A 1 197 ? -3.789 -0.662 2.341 1.00 96.94 197 ALA A C 1
ATOM 1531 O O . ALA A 1 197 ? -2.987 -1.380 1.755 1.00 96.94 197 ALA A O 1
ATOM 1532 N N . PHE A 1 198 ? -4.945 -0.303 1.773 1.00 96.81 198 PHE A N 1
ATOM 1533 C CA . PHE A 1 198 ? -5.314 -0.747 0.421 1.00 96.81 198 PHE A CA 1
ATOM 1534 C C . PHE A 1 198 ? -4.336 -0.257 -0.656 1.00 96.81 198 PHE A C 1
ATOM 1536 O O . PHE A 1 198 ? -3.974 -1.014 -1.555 1.00 96.81 198 PHE A O 1
ATOM 1543 N N . LEU A 1 199 ? -3.897 1.004 -0.579 1.00 96.06 199 LEU A N 1
ATOM 1544 C CA . LEU A 1 199 ? -2.906 1.557 -1.510 1.00 96.06 199 LEU A CA 1
ATOM 1545 C C . LEU A 1 199 ? -1.531 0.897 -1.359 1.00 96.06 199 LEU A C 1
ATOM 1547 O O . LEU A 1 199 ? -0.815 0.750 -2.352 1.00 96.06 199 LEU A O 1
ATOM 1551 N N . VAL A 1 200 ? -1.181 0.500 -0.133 1.00 97.12 200 VAL A N 1
ATOM 1552 C CA . VAL A 1 200 ? 0.027 -0.270 0.167 1.00 97.12 200 VAL A CA 1
ATOM 1553 C C . VAL A 1 200 ? -0.047 -1.641 -0.484 1.00 97.12 200 VAL A C 1
ATOM 1555 O O . VAL A 1 200 ? 0.831 -1.957 -1.274 1.00 97.12 200 VAL A O 1
ATOM 1558 N N . ASP A 1 201 ? -1.099 -2.422 -0.244 1.00 97.19 201 ASP A N 1
ATOM 1559 C CA . ASP A 1 201 ? -1.223 -3.759 -0.838 1.00 97.19 201 ASP A CA 1
ATOM 1560 C C . ASP A 1 201 ? -1.244 -3.701 -2.374 1.00 97.19 201 ASP A C 1
ATOM 1562 O O . ASP A 1 201 ? -0.573 -4.494 -3.038 1.00 97.19 201 ASP A O 1
ATOM 1566 N N . LEU A 1 202 ? -1.921 -2.698 -2.949 1.00 96.25 202 LEU A N 1
ATOM 1567 C CA . LEU A 1 202 ? -1.882 -2.441 -4.389 1.00 96.25 202 LEU A CA 1
ATOM 1568 C C . LEU A 1 202 ? -0.459 -2.133 -4.874 1.00 96.25 202 LEU A C 1
ATOM 1570 O O . LEU A 1 202 ? -0.005 -2.724 -5.851 1.00 96.25 202 LEU A O 1
ATOM 1574 N N . GLY A 1 203 ? 0.257 -1.224 -4.211 1.00 95.62 203 GLY A N 1
ATOM 1575 C CA . GLY A 1 203 ? 1.619 -0.881 -4.617 1.00 95.62 203 GLY A CA 1
ATOM 1576 C C . GLY A 1 203 ? 2.600 -2.039 -4.423 1.00 95.62 203 GLY A C 1
ATOM 1577 O O . GLY A 1 203 ? 3.437 -2.253 -5.289 1.00 95.62 203 GLY A O 1
ATOM 1578 N N . MET A 1 204 ? 2.451 -2.850 -3.373 1.00 96.69 204 MET A N 1
ATOM 1579 C CA . MET A 1 204 ? 3.268 -4.050 -3.159 1.00 96.69 204 MET A CA 1
ATOM 1580 C C . MET A 1 204 ? 3.035 -5.095 -4.252 1.00 96.69 204 MET A C 1
ATOM 1582 O O . MET A 1 204 ? 3.976 -5.741 -4.714 1.00 96.69 204 MET A O 1
ATOM 1586 N N . TRP A 1 205 ? 1.793 -5.247 -4.717 1.00 95.62 205 TRP A N 1
ATOM 1587 C CA . TRP A 1 205 ? 1.498 -6.106 -5.860 1.00 95.62 205 TRP A CA 1
ATOM 1588 C C . TRP A 1 205 ? 2.139 -5.572 -7.154 1.00 95.62 205 TRP A C 1
ATOM 1590 O O . TRP A 1 205 ? 2.797 -6.328 -7.874 1.00 95.62 205 TRP A O 1
ATOM 1600 N N . LEU A 1 206 ? 2.034 -4.261 -7.415 1.00 95.38 206 LEU A N 1
ATOM 1601 C CA . LEU A 1 206 ? 2.680 -3.610 -8.566 1.00 95.38 206 LEU A CA 1
ATOM 1602 C C . LEU A 1 206 ? 4.214 -3.680 -8.499 1.00 95.38 206 LEU A C 1
ATOM 1604 O O . LEU A 1 206 ? 4.870 -3.788 -9.535 1.00 95.38 206 LEU A O 1
ATOM 1608 N N . GLU A 1 207 ? 4.801 -3.661 -7.304 1.00 94.75 207 GLU A N 1
ATOM 1609 C CA . GLU A 1 207 ? 6.235 -3.859 -7.094 1.00 94.75 207 GLU A CA 1
ATOM 1610 C C . GLU A 1 207 ? 6.664 -5.251 -7.543 1.00 94.75 207 GLU A C 1
ATOM 1612 O O . GLU A 1 207 ? 7.601 -5.383 -8.331 1.00 94.75 207 GLU A O 1
ATOM 1617 N N . ARG A 1 208 ? 5.944 -6.295 -7.114 1.00 95.12 208 ARG A N 1
ATOM 1618 C CA . ARG A 1 208 ? 6.228 -7.674 -7.537 1.00 95.12 208 ARG A CA 1
ATOM 1619 C C . ARG A 1 208 ? 6.087 -7.827 -9.048 1.00 95.12 208 ARG A C 1
ATOM 1621 O O . ARG A 1 208 ? 6.970 -8.409 -9.675 1.00 95.12 208 ARG A O 1
ATOM 1628 N N . PHE A 1 209 ? 5.062 -7.220 -9.643 1.00 93.94 209 PHE A N 1
ATOM 1629 C CA . PHE A 1 209 ? 4.928 -7.159 -11.098 1.00 93.94 209 PHE A CA 1
ATOM 1630 C C . PHE A 1 209 ? 6.138 -6.473 -11.755 1.00 93.94 209 PHE A C 1
ATOM 1632 O O . PHE A 1 209 ? 6.713 -7.001 -12.704 1.00 93.94 209 PHE A O 1
ATOM 1639 N N . THR A 1 210 ? 6.562 -5.321 -11.233 1.00 92.56 210 THR A N 1
ATOM 1640 C CA . THR A 1 210 ? 7.660 -4.518 -11.796 1.00 92.56 210 THR A CA 1
ATOM 1641 C C . THR A 1 210 ? 9.028 -5.176 -11.616 1.00 92.56 210 THR A C 1
ATOM 1643 O O . THR A 1 210 ? 9.936 -4.946 -12.414 1.00 92.56 210 THR A O 1
ATOM 1646 N N . ILE A 1 211 ? 9.220 -6.008 -10.596 1.00 92.19 211 ILE A N 1
ATOM 1647 C CA . ILE A 1 211 ? 10.444 -6.802 -10.449 1.00 92.19 211 ILE A CA 1
ATOM 1648 C C . ILE A 1 211 ? 10.475 -7.916 -11.496 1.00 92.19 211 ILE A C 1
ATOM 1650 O O . ILE A 1 211 ? 11.508 -8.113 -12.140 1.00 92.19 211 ILE A O 1
ATOM 1654 N N . VAL A 1 212 ? 9.352 -8.612 -11.684 1.00 93.12 212 VAL A N 1
ATOM 1655 C CA . VAL A 1 212 ? 9.296 -9.827 -12.499 1.00 93.12 212 VAL A CA 1
ATOM 1656 C C . VAL A 1 212 ? 9.174 -9.516 -13.989 1.00 93.12 212 VAL A C 1
ATOM 1658 O O . VAL A 1 212 ? 10.089 -9.803 -14.757 1.00 93.12 212 VAL A O 1
ATOM 1661 N N . VAL A 1 213 ? 8.084 -8.873 -14.404 1.00 93.12 213 VAL A N 1
ATOM 1662 C CA . VAL A 1 213 ? 7.700 -8.783 -15.820 1.00 93.12 213 VAL A CA 1
ATOM 1663 C C . VAL A 1 213 ? 8.730 -8.042 -16.683 1.00 93.12 213 VAL A C 1
ATOM 1665 O O . VAL A 1 213 ? 9.184 -8.615 -17.669 1.00 93.12 213 VAL A O 1
ATOM 1668 N N . PRO A 1 214 ? 9.187 -6.822 -16.339 1.00 91.12 214 PRO A N 1
ATOM 1669 C CA . PRO A 1 214 ? 10.132 -6.094 -17.187 1.00 91.12 214 PRO A CA 1
ATOM 1670 C C . PRO A 1 214 ? 11.504 -6.766 -17.308 1.00 91.12 214 PRO A C 1
ATOM 1672 O O . PRO A 1 214 ? 12.226 -6.480 -18.265 1.00 91.12 214 PRO A O 1
ATOM 1675 N N . THR A 1 215 ? 11.874 -7.590 -16.320 1.00 89.38 215 THR A N 1
ATOM 1676 C CA . THR A 1 215 ? 13.140 -8.331 -16.300 1.00 89.38 215 THR A CA 1
ATOM 1677 C C . THR A 1 215 ? 13.049 -9.551 -17.213 1.00 89.38 215 THR A C 1
ATOM 1679 O O . THR A 1 215 ? 13.946 -9.761 -18.022 1.00 89.38 215 THR A O 1
ATOM 1682 N N . GLU A 1 216 ? 11.938 -10.288 -17.158 1.00 89.19 216 GLU A N 1
ATOM 1683 C CA . GLU A 1 216 ? 11.718 -11.471 -17.999 1.00 89.19 216 GLU A CA 1
ATOM 1684 C C . GLU A 1 216 ? 11.476 -11.119 -19.468 1.00 89.19 216 GLU A C 1
ATOM 1686 O O . GLU A 1 216 ? 11.943 -11.812 -20.368 1.00 89.19 216 GLU A O 1
ATOM 1691 N N . THR A 1 217 ? 10.799 -10.005 -19.753 1.00 89.50 217 THR A N 1
ATOM 1692 C CA . THR A 1 217 ? 10.521 -9.628 -21.145 1.00 89.50 217 THR A CA 1
ATOM 1693 C C . THR A 1 217 ? 11.723 -9.027 -21.880 1.00 89.50 217 THR A C 1
ATOM 1695 O O . THR A 1 217 ? 11.613 -8.686 -23.061 1.00 89.50 217 THR A O 1
ATOM 1698 N N . ARG A 1 218 ? 12.869 -8.866 -21.201 1.00 86.50 218 ARG A N 1
ATOM 1699 C CA . ARG A 1 218 ? 14.109 -8.297 -21.750 1.00 86.50 218 ARG A CA 1
ATOM 1700 C C . ARG A 1 218 ? 15.294 -9.236 -21.510 1.00 86.50 218 ARG A C 1
ATOM 1702 O O . ARG A 1 218 ? 16.082 -9.001 -20.591 1.00 86.50 218 ARG A O 1
ATOM 1709 N N . PRO A 1 219 ? 15.455 -10.269 -22.354 1.00 84.12 219 PRO A N 1
ATOM 1710 C CA . PRO A 1 219 ? 16.541 -11.228 -22.215 1.00 84.12 219 PRO A CA 1
ATOM 1711 C C . PRO A 1 219 ? 17.919 -10.567 -22.358 1.00 84.12 219 PRO A C 1
ATOM 1713 O O . PRO A 1 219 ? 18.095 -9.530 -23.006 1.00 84.12 219 PRO A O 1
ATOM 1716 N N . MET A 1 220 ? 18.925 -11.183 -21.735 1.00 82.88 220 MET A N 1
ATOM 1717 C CA . MET A 1 220 ? 20.310 -10.703 -21.802 1.00 82.88 220 MET A CA 1
ATOM 1718 C C . MET A 1 220 ? 20.907 -10.883 -23.202 1.00 82.88 220 MET A C 1
ATOM 1720 O O . MET A 1 220 ? 21.629 -10.001 -23.666 1.00 82.88 220 MET A O 1
ATOM 1724 N N . LEU A 1 221 ? 20.573 -11.992 -23.870 1.00 82.56 221 LEU A N 1
ATOM 1725 C CA . LEU A 1 221 ? 21.091 -12.342 -25.187 1.00 82.56 221 LEU A CA 1
ATOM 1726 C C . LEU A 1 221 ? 20.503 -11.430 -26.271 1.00 82.56 221 LEU A C 1
ATOM 1728 O O . LEU A 1 221 ? 19.287 -11.286 -26.401 1.00 82.56 221 LEU A O 1
ATOM 1732 N N . GLU A 1 222 ? 21.382 -10.817 -27.056 1.00 73.94 222 GLU A N 1
ATOM 1733 C CA . GLU A 1 222 ? 20.994 -9.962 -28.174 1.00 73.94 222 GLU A CA 1
ATOM 1734 C C . GLU A 1 222 ? 20.403 -10.804 -29.317 1.00 73.94 222 GLU A C 1
ATOM 1736 O O . GLU A 1 222 ? 20.911 -11.877 -29.636 1.00 73.94 222 GLU A O 1
ATOM 1741 N N . GLY A 1 223 ? 19.301 -10.336 -29.914 1.00 72.75 223 GLY A N 1
ATOM 1742 C CA . GLY A 1 223 ? 18.597 -11.029 -31.004 1.00 72.75 223 GLY A CA 1
ATOM 1743 C C . GLY A 1 223 ? 17.337 -11.799 -30.591 1.00 72.75 223 GLY A C 1
ATOM 1744 O O . GLY A 1 223 ? 16.584 -12.228 -31.462 1.00 72.75 223 GLY A O 1
ATOM 1745 N N . TYR A 1 224 ? 17.057 -11.932 -29.292 1.00 79.31 224 TYR A N 1
ATOM 1746 C CA . TYR A 1 224 ? 15.763 -12.433 -28.819 1.00 79.31 224 TYR A CA 1
ATOM 1747 C C . TYR A 1 224 ? 14.690 -11.338 -28.830 1.00 79.31 224 TYR A C 1
ATOM 1749 O O . TYR A 1 224 ? 14.971 -10.156 -28.624 1.00 79.31 224 TYR A O 1
ATOM 1757 N N . VAL A 1 225 ? 13.443 -11.748 -29.071 1.00 77.75 225 VAL A N 1
ATOM 1758 C CA . VAL A 1 225 ? 12.299 -10.838 -29.203 1.00 77.75 225 VAL A CA 1
ATOM 1759 C C . VAL A 1 225 ? 11.957 -10.224 -27.846 1.00 77.75 225 VAL A C 1
ATOM 1761 O O . VAL A 1 225 ? 11.742 -10.935 -26.866 1.00 77.75 225 VAL A O 1
ATOM 1764 N N . ILE A 1 226 ? 11.879 -8.894 -27.803 1.00 83.06 226 ILE A N 1
ATOM 1765 C CA . ILE A 1 226 ? 11.347 -8.161 -26.652 1.00 83.06 226 ILE A CA 1
ATOM 1766 C C . ILE A 1 226 ? 9.827 -8.331 -26.659 1.00 83.06 226 ILE A C 1
ATOM 1768 O O . ILE A 1 226 ? 9.166 -7.988 -27.639 1.00 83.06 226 ILE A O 1
ATOM 1772 N N . GLY A 1 227 ? 9.287 -8.882 -25.574 1.00 81.31 227 GLY A N 1
ATOM 1773 C CA . GLY A 1 227 ? 7.850 -9.091 -25.405 1.00 81.31 227 GLY A CA 1
ATOM 1774 C C . GLY A 1 227 ? 7.186 -8.002 -24.563 1.00 81.31 227 GLY A C 1
ATOM 1775 O O . GLY A 1 227 ? 7.817 -7.384 -23.703 1.00 81.31 227 GLY A O 1
ATOM 1776 N N . ILE A 1 228 ? 5.882 -7.813 -24.759 1.00 85.38 228 ILE A N 1
ATOM 1777 C CA . ILE A 1 228 ? 5.026 -7.078 -23.822 1.00 85.38 228 ILE A CA 1
ATOM 1778 C C . ILE A 1 228 ? 4.050 -8.080 -23.221 1.00 85.38 228 ILE A C 1
ATOM 1780 O O . ILE A 1 228 ? 3.385 -8.825 -23.941 1.00 85.38 228 ILE A O 1
ATOM 1784 N N . TYR A 1 229 ? 3.991 -8.121 -21.893 1.00 89.38 229 TYR A N 1
ATOM 1785 C CA . TYR A 1 229 ? 3.079 -9.009 -21.189 1.00 89.38 229 TYR A CA 1
ATOM 1786 C C . TYR A 1 229 ? 1.697 -8.364 -21.055 1.00 89.38 229 TYR A C 1
ATOM 1788 O O . TYR A 1 229 ? 1.556 -7.274 -20.496 1.00 89.38 229 TYR A O 1
ATOM 1796 N N . HIS A 1 230 ? 0.678 -9.075 -21.531 1.00 88.75 230 HIS A N 1
ATOM 1797 C CA . HIS A 1 230 ? -0.725 -8.721 -21.356 1.00 88.75 230 HIS A CA 1
ATOM 1798 C C . HIS A 1 230 ? -1.426 -9.862 -20.617 1.00 88.75 230 HIS A C 1
ATOM 1800 O O . HIS A 1 230 ? -1.540 -10.949 -21.188 1.00 88.75 230 HIS A O 1
ATOM 1806 N N . PRO A 1 231 ? -1.894 -9.638 -19.376 1.00 91.38 231 PRO A N 1
ATOM 1807 C CA . PRO A 1 231 ? -2.550 -10.693 -18.630 1.00 91.38 231 PRO A CA 1
ATOM 1808 C C . PRO A 1 231 ? -3.854 -11.109 -19.311 1.00 91.38 231 PRO A C 1
ATOM 1810 O O . PRO A 1 231 ? -4.684 -10.281 -19.699 1.00 91.38 231 PRO A O 1
ATOM 1813 N N . THR A 1 232 ? -4.035 -12.413 -19.432 1.00 96.25 232 THR A N 1
ATOM 1814 C CA . THR A 1 232 ? -5.228 -13.052 -19.972 1.00 96.25 232 THR A CA 1
ATOM 1815 C C . THR A 1 232 ? -6.378 -13.010 -18.966 1.00 96.25 232 THR A C 1
ATOM 1817 O O . THR A 1 232 ? -6.185 -12.892 -17.754 1.00 96.25 232 THR A O 1
ATOM 1820 N N . ALA A 1 233 ? -7.612 -13.163 -19.455 1.00 96.12 233 ALA A N 1
ATOM 1821 C CA . ALA A 1 233 ? -8.784 -13.259 -18.583 1.00 96.12 233 ALA A CA 1
ATOM 1822 C C . ALA A 1 233 ? -8.658 -14.411 -17.567 1.00 96.12 233 ALA A C 1
ATOM 1824 O O . ALA A 1 233 ? -9.072 -14.268 -16.419 1.00 96.12 233 ALA A O 1
ATOM 1825 N N . THR A 1 234 ? -8.038 -15.525 -17.963 1.00 97.19 234 THR A N 1
ATOM 1826 C CA . THR A 1 234 ? -7.805 -16.683 -17.093 1.00 97.19 234 THR A CA 1
ATOM 1827 C C . THR A 1 234 ? -6.915 -16.337 -15.899 1.00 97.19 234 THR A C 1
ATOM 1829 O O . THR A 1 234 ? -7.236 -16.720 -14.777 1.00 97.19 234 THR A O 1
ATOM 1832 N N . GLU A 1 235 ? -5.839 -15.572 -16.103 1.00 94.88 235 GLU A N 1
ATOM 1833 C CA . GLU A 1 235 ? -4.946 -15.135 -15.018 1.00 94.88 235 GLU A CA 1
ATOM 1834 C C . GLU A 1 235 ? -5.660 -14.186 -14.045 1.00 94.88 235 GLU A C 1
ATOM 1836 O O . GLU A 1 235 ? -5.517 -14.319 -12.825 1.00 94.88 235 GLU A O 1
ATOM 1841 N N . TRP A 1 236 ? -6.498 -13.279 -14.562 1.00 94.56 236 TRP A N 1
ATOM 1842 C CA . TRP A 1 236 ? -7.323 -12.402 -13.727 1.00 94.56 236 TRP A CA 1
ATOM 1843 C C . TRP A 1 236 ? -8.350 -13.177 -12.901 1.00 94.56 236 TRP A C 1
ATOM 1845 O O . TRP A 1 236 ? -8.501 -12.913 -11.708 1.00 94.56 236 TRP A O 1
ATOM 1855 N N . ILE A 1 237 ? -9.028 -14.155 -13.505 1.00 97.19 237 ILE A N 1
ATOM 1856 C CA . ILE A 1 237 ? -10.005 -15.002 -12.812 1.00 97.19 237 ILE A CA 1
ATOM 1857 C C . ILE A 1 237 ? -9.316 -15.849 -11.741 1.00 97.19 237 ILE A C 1
ATOM 1859 O O . ILE A 1 237 ? -9.821 -15.929 -10.625 1.00 97.19 237 ILE A O 1
ATOM 1863 N N . LEU A 1 238 ? -8.155 -16.439 -12.040 1.00 97.00 238 LEU A N 1
ATOM 1864 C CA . LEU A 1 238 ? -7.398 -17.231 -11.071 1.00 97.00 238 LEU A CA 1
ATOM 1865 C C . LEU A 1 238 ? -6.948 -16.378 -9.878 1.00 97.00 238 LEU A C 1
ATOM 1867 O O . LEU A 1 238 ? -7.055 -16.804 -8.728 1.00 97.00 238 LEU A O 1
ATOM 1871 N N . THR A 1 239 ? -6.513 -15.147 -10.146 1.00 93.88 239 THR A N 1
ATOM 1872 C CA . THR A 1 239 ? -6.164 -14.175 -9.106 1.00 93.88 239 THR A CA 1
ATOM 1873 C C . THR A 1 239 ? -7.387 -13.807 -8.263 1.00 93.88 239 THR A C 1
ATOM 1875 O O . THR A 1 239 ? -7.329 -13.837 -7.039 1.00 93.88 239 THR A O 1
ATOM 1878 N N . ALA A 1 240 ? -8.534 -13.518 -8.880 1.00 95.44 240 ALA A N 1
ATOM 1879 C CA . ALA A 1 240 ? -9.765 -13.234 -8.141 1.00 95.44 240 ALA A CA 1
ATOM 1880 C C . ALA A 1 240 ? -10.232 -14.442 -7.303 1.00 95.44 240 ALA A C 1
ATOM 1882 O O . ALA A 1 240 ? -10.679 -14.277 -6.166 1.00 95.44 240 ALA A O 1
ATOM 1883 N N . ALA A 1 241 ? -10.084 -15.657 -7.835 1.00 97.12 241 ALA A N 1
ATOM 1884 C CA . ALA A 1 241 ? -10.428 -16.895 -7.149 1.00 97.12 241 ALA A CA 1
ATOM 1885 C C . ALA A 1 241 ? -9.542 -17.146 -5.920 1.00 97.12 241 ALA A C 1
ATOM 1887 O O . ALA A 1 241 ? -10.051 -17.628 -4.910 1.00 97.12 241 ALA A O 1
ATOM 1888 N N . SER A 1 242 ? -8.254 -16.786 -5.954 1.00 96.31 242 SER A N 1
ATOM 1889 C CA . SER A 1 242 ? -7.375 -16.929 -4.787 1.00 96.31 242 SER A CA 1
ATOM 1890 C C . SER A 1 242 ? -7.758 -15.966 -3.658 1.00 96.31 242 SER A C 1
ATOM 1892 O O . SER A 1 242 ? -7.849 -16.393 -2.506 1.00 96.31 242 SER A O 1
ATOM 1894 N N . PHE A 1 243 ? -8.097 -14.709 -3.973 1.00 94.00 243 PHE A N 1
ATOM 1895 C CA . PHE A 1 243 ? -8.631 -13.759 -2.988 1.00 94.00 243 PHE A CA 1
ATOM 1896 C C . PHE A 1 243 ? -9.970 -14.222 -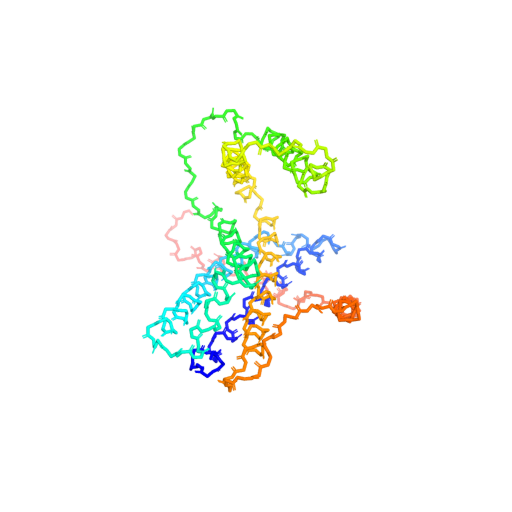2.403 1.00 94.00 243 PHE A C 1
ATOM 1898 O O . PHE A 1 243 ? -10.162 -14.169 -1.187 1.00 94.00 243 PHE A O 1
ATOM 1905 N N . ALA A 1 244 ? -10.885 -14.716 -3.245 1.00 96.12 244 ALA A N 1
ATOM 1906 C CA . ALA A 1 244 ? -12.165 -15.259 -2.795 1.00 96.12 244 ALA A CA 1
ATOM 1907 C C . ALA A 1 244 ? -11.983 -16.512 -1.921 1.00 96.12 244 ALA A C 1
ATOM 1909 O O . ALA A 1 244 ? -12.627 -16.636 -0.880 1.00 96.12 244 ALA A O 1
ATOM 1910 N N . GLY A 1 245 ? -11.074 -17.411 -2.306 1.00 96.94 245 GLY A N 1
ATOM 1911 C CA . GLY A 1 245 ? -10.728 -18.610 -1.546 1.00 96.94 245 GLY A CA 1
ATOM 1912 C C . GLY A 1 245 ? -10.128 -18.277 -0.182 1.00 96.94 245 GLY A C 1
ATOM 1913 O O . GLY A 1 245 ? -10.568 -18.821 0.830 1.00 96.94 245 GLY A O 1
ATOM 1914 N N . PHE A 1 246 ? -9.191 -17.327 -0.124 1.00 95.06 246 PHE A N 1
ATOM 1915 C CA . PHE A 1 246 ? -8.636 -16.841 1.139 1.00 95.06 246 PHE A CA 1
ATOM 1916 C C . PHE A 1 246 ? -9.715 -16.216 2.031 1.00 95.06 246 PHE A C 1
ATOM 1918 O O . PHE A 1 246 ? -9.818 -16.569 3.205 1.00 95.06 246 PHE A O 1
ATOM 1925 N N . ALA A 1 247 ? -10.563 -15.340 1.481 1.00 93.00 247 ALA A N 1
ATOM 1926 C CA . ALA A 1 247 ? -11.657 -14.724 2.228 1.00 93.00 247 ALA A CA 1
ATOM 1927 C C . ALA A 1 247 ? -12.646 -15.771 2.771 1.00 93.00 247 ALA A C 1
ATOM 1929 O O . ALA A 1 247 ? -13.075 -15.668 3.920 1.00 93.00 247 ALA A O 1
ATOM 1930 N N . LEU A 1 248 ? -12.969 -16.803 1.985 1.00 95.31 248 LEU A N 1
ATOM 1931 C CA . LEU A 1 248 ? -13.820 -17.911 2.414 1.00 95.31 248 LEU A CA 1
ATOM 1932 C C . LEU A 1 248 ? -13.195 -18.680 3.584 1.00 95.31 248 LEU A C 1
ATOM 1934 O O . LEU A 1 248 ? -13.851 -18.864 4.610 1.00 95.31 248 LEU A O 1
ATOM 1938 N N . LEU A 1 249 ? -11.931 -19.097 3.454 1.00 95.38 249 LEU A N 1
ATOM 1939 C CA . LEU A 1 249 ? -11.211 -19.805 4.517 1.00 95.38 249 LEU A CA 1
ATOM 1940 C C . LEU A 1 249 ? -11.114 -18.959 5.789 1.00 95.38 249 LEU A C 1
ATOM 1942 O O . LEU A 1 249 ? -11.328 -19.467 6.888 1.00 95.38 249 LEU A O 1
ATOM 1946 N N . TYR A 1 250 ? -10.865 -17.659 5.642 1.00 92.19 250 TYR A N 1
ATOM 1947 C CA . TYR A 1 250 ? -10.797 -16.726 6.758 1.00 92.19 250 TYR A CA 1
ATOM 1948 C C . TYR A 1 250 ? -12.144 -16.578 7.479 1.00 92.19 250 TYR A C 1
ATOM 1950 O O . TYR A 1 250 ? -12.198 -16.629 8.706 1.00 92.19 250 TYR A O 1
ATOM 1958 N N . VAL A 1 251 ? -13.252 -16.459 6.740 1.00 91.94 251 VAL A N 1
ATOM 1959 C CA . VAL A 1 251 ? -14.603 -16.398 7.325 1.00 91.94 251 VAL A CA 1
ATOM 1960 C C . VAL A 1 251 ? -14.958 -17.701 8.041 1.00 91.94 251 VAL A C 1
ATOM 1962 O O . VAL A 1 251 ? -15.528 -17.657 9.132 1.00 91.94 251 VAL A O 1
ATOM 1965 N N . ILE A 1 252 ? -14.607 -18.856 7.465 1.00 94.88 252 ILE A N 1
ATOM 1966 C CA . ILE A 1 252 ? -14.792 -20.158 8.118 1.00 94.88 252 ILE A CA 1
ATOM 1967 C C . ILE A 1 252 ? -14.003 -20.198 9.429 1.00 94.88 252 ILE A C 1
ATOM 1969 O O . ILE A 1 252 ? -14.574 -20.522 10.467 1.00 94.88 252 ILE A O 1
ATOM 1973 N N . PHE A 1 253 ? -12.728 -19.808 9.407 1.00 94.06 253 PHE A N 1
ATOM 1974 C CA . PHE A 1 253 ? -11.881 -19.775 10.597 1.00 94.06 253 PHE A CA 1
ATOM 1975 C C . PHE A 1 253 ? -12.476 -18.893 11.702 1.00 94.06 253 PHE A C 1
ATOM 1977 O O . PHE A 1 253 ? -12.649 -19.349 12.828 1.00 94.06 253 PHE A O 1
ATOM 1984 N N . VAL A 1 254 ? -12.880 -17.667 11.365 1.00 90.88 254 VAL A N 1
ATOM 1985 C CA . VAL A 1 254 ? -13.496 -16.713 12.301 1.00 90.88 254 VAL A CA 1
ATOM 1986 C C . VAL A 1 254 ? -14.823 -17.224 12.886 1.00 90.88 254 VAL A C 1
ATOM 1988 O O . VAL A 1 254 ? -15.201 -16.853 13.995 1.00 90.88 254 VAL A O 1
ATOM 1991 N N . LYS A 1 255 ? -15.551 -18.075 12.157 1.00 90.38 255 LYS A N 1
ATOM 1992 C CA . LYS A 1 255 ? -16.790 -18.691 12.648 1.00 90.38 255 LYS A CA 1
ATOM 1993 C C . LYS A 1 255 ? -16.530 -19.883 13.574 1.00 90.38 255 LYS A C 1
ATOM 1995 O O . LYS A 1 255 ? -17.367 -20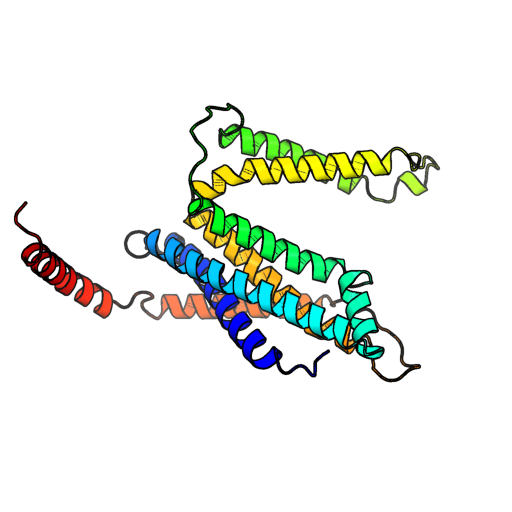.171 14.425 1.00 90.38 255 LYS A O 1
ATOM 2000 N N . LEU A 1 256 ? -15.414 -20.586 13.385 1.00 93.69 256 LEU A N 1
ATOM 2001 C CA . LEU A 1 256 ? -15.046 -21.767 14.168 1.00 93.69 256 LEU A CA 1
ATOM 2002 C C . LEU A 1 256 ? -14.264 -21.419 15.440 1.00 93.69 256 LEU A C 1
ATOM 2004 O O . LEU A 1 256 ? -14.407 -22.114 16.442 1.00 93.69 256 LEU A O 1
ATOM 2008 N N . PHE A 1 257 ? -13.461 -20.355 15.411 1.00 92.44 257 PHE A N 1
ATOM 2009 C CA . PHE A 1 257 ? -12.546 -19.993 16.491 1.00 92.44 257 PHE A CA 1
ATOM 2010 C C . PHE A 1 257 ? -12.796 -18.569 17.006 1.00 92.44 257 PHE A C 1
ATOM 2012 O O . PHE A 1 257 ? -13.153 -17.681 16.227 1.00 92.44 257 PHE A O 1
ATOM 2019 N N . PRO A 1 258 ? -12.579 -18.310 18.309 1.00 88.88 258 PRO A N 1
ATOM 2020 C CA . PRO A 1 258 ? -12.666 -16.962 18.853 1.00 88.88 258 PRO A CA 1
ATOM 2021 C C . PRO A 1 258 ? -11.566 -16.071 18.255 1.00 88.88 258 PRO A C 1
ATOM 2023 O O . PRO A 1 258 ? -10.383 -16.385 18.336 1.00 88.88 258 PRO A O 1
ATOM 2026 N N . ILE A 1 259 ? -11.966 -14.938 17.665 1.00 89.00 259 ILE A N 1
ATOM 2027 C CA . ILE A 1 259 ? -11.047 -13.976 17.019 1.00 89.00 259 ILE A CA 1
ATOM 2028 C C . ILE A 1 259 ? -10.150 -13.274 18.047 1.00 89.00 259 ILE A C 1
ATOM 2030 O O . ILE A 1 259 ? -9.026 -12.887 17.743 1.00 89.00 259 ILE A O 1
ATOM 2034 N N . ILE A 1 260 ? -10.684 -13.055 19.249 1.00 88.50 260 ILE A N 1
ATOM 2035 C CA . ILE A 1 260 ? -9.993 -12.387 20.348 1.00 88.50 260 ILE A CA 1
ATOM 2036 C C . ILE A 1 260 ? -9.579 -13.455 21.356 1.00 88.50 260 ILE A C 1
ATOM 2038 O O . ILE A 1 260 ? -10.392 -14.291 21.755 1.00 88.50 260 ILE A O 1
ATOM 2042 N N . SER A 1 261 ? -8.325 -13.397 21.785 1.00 90.75 261 SER A N 1
ATOM 2043 C CA . SER A 1 261 ? -7.767 -14.183 22.882 1.00 90.75 261 SER A CA 1
ATOM 2044 C C . SER A 1 261 ? -8.446 -13.808 24.208 1.00 90.75 261 SER A C 1
ATOM 2046 O O . SER A 1 261 ? -8.099 -12.823 24.852 1.00 90.75 261 SER A O 1
ATOM 2048 N N . ILE A 1 262 ? -9.437 -14.599 24.634 1.00 88.50 262 ILE A N 1
ATOM 2049 C CA . ILE A 1 262 ? -10.220 -14.327 25.857 1.00 88.50 262 ILE A CA 1
ATOM 2050 C C . ILE A 1 262 ? -9.316 -14.260 27.097 1.00 88.50 262 ILE A C 1
ATOM 2052 O O . ILE A 1 262 ? -9.473 -13.361 27.918 1.00 88.50 262 ILE A O 1
ATOM 2056 N N . TRP A 1 263 ? -8.344 -15.167 27.197 1.00 88.56 263 TRP A N 1
ATOM 2057 C CA . TRP A 1 263 ? -7.417 -15.249 28.327 1.00 88.56 263 TRP A CA 1
ATOM 2058 C C . TRP A 1 263 ? -6.544 -13.996 28.474 1.00 88.56 263 TRP A C 1
ATOM 2060 O O . TRP A 1 263 ? -6.431 -13.468 29.573 1.00 88.56 263 TRP A O 1
ATOM 2070 N N . GLU A 1 264 ? -5.998 -13.468 27.372 1.00 90.00 264 GLU A N 1
ATOM 2071 C CA . GLU A 1 264 ? -5.180 -12.242 27.397 1.00 90.00 264 GLU A CA 1
ATOM 2072 C C . GLU A 1 264 ? -6.013 -11.012 27.780 1.00 90.00 264 GLU A C 1
ATOM 2074 O O . GLU A 1 264 ? -5.522 -10.104 28.447 1.00 90.00 264 GLU A O 1
ATOM 2079 N N . VAL A 1 265 ? -7.288 -10.972 27.373 1.00 89.06 265 VAL A N 1
ATOM 2080 C CA . VAL A 1 265 ? -8.201 -9.891 27.768 1.00 89.06 265 VAL A CA 1
ATOM 2081 C C . VAL A 1 265 ? -8.518 -9.961 29.261 1.00 89.06 265 VAL A C 1
ATOM 2083 O O . VAL A 1 265 ? -8.501 -8.925 29.920 1.00 89.06 265 VAL A O 1
ATOM 2086 N N . GLN A 1 266 ? -8.774 -11.156 29.799 1.00 89.00 266 GLN A N 1
ATOM 2087 C CA . GLN A 1 266 ? -9.016 -11.354 31.233 1.00 89.00 266 GLN A CA 1
ATOM 2088 C C . GLN A 1 266 ? -7.785 -10.985 32.066 1.00 89.00 266 GLN A C 1
ATOM 2090 O O . GLN A 1 266 ? -7.893 -10.219 33.019 1.00 89.00 266 GLN A O 1
ATOM 2095 N N . GLU A 1 267 ? -6.604 -11.447 31.655 1.00 91.19 267 GLU A N 1
ATOM 2096 C CA . GLU A 1 267 ? -5.341 -11.089 32.302 1.00 91.19 267 GLU A CA 1
ATOM 2097 C C . GLU A 1 267 ? -5.116 -9.569 32.276 1.00 91.19 267 GLU A C 1
ATOM 2099 O O . GLU A 1 267 ? -4.758 -8.968 33.289 1.00 91.19 267 GLU A O 1
ATOM 2104 N N . ALA A 1 268 ? -5.395 -8.908 31.149 1.00 86.38 268 ALA A N 1
ATOM 2105 C CA . ALA A 1 268 ? -5.300 -7.455 31.060 1.00 86.38 268 ALA A CA 1
ATOM 2106 C C . ALA A 1 268 ? -6.270 -6.741 32.022 1.00 86.38 268 ALA A C 1
ATOM 2108 O O . ALA A 1 268 ? -5.893 -5.730 32.618 1.00 86.38 268 ALA A O 1
ATOM 2109 N N . GLU A 1 269 ? -7.496 -7.241 32.203 1.00 87.38 269 GLU A N 1
ATOM 2110 C CA . GLU A 1 269 ? -8.464 -6.673 33.153 1.00 87.38 269 GLU A CA 1
ATOM 2111 C C . GLU A 1 269 ? -7.998 -6.788 34.612 1.00 87.38 269 GLU A C 1
ATOM 2113 O O . GLU A 1 269 ? -8.222 -5.860 35.392 1.00 87.38 269 GLU A O 1
ATOM 2118 N N . GLU A 1 270 ? -7.299 -7.865 34.971 1.00 90.38 270 GLU A N 1
ATOM 2119 C CA . GLU A 1 270 ? -6.754 -8.071 36.318 1.00 90.38 270 GLU A CA 1
ATOM 2120 C C . GLU A 1 270 ? -5.471 -7.263 36.575 1.00 90.38 270 GLU A C 1
ATOM 2122 O O . GLU A 1 270 ? -5.295 -6.680 37.650 1.00 90.38 270 GLU A O 1
ATOM 2127 N N . VAL A 1 271 ? -4.572 -7.198 35.588 1.00 89.69 271 VAL A N 1
ATOM 2128 C CA . VAL A 1 271 ? -3.229 -6.610 35.731 1.00 89.69 271 VAL A CA 1
ATOM 2129 C C . VAL A 1 271 ? -3.238 -5.083 35.607 1.00 89.69 271 VAL A C 1
ATOM 2131 O O . VAL A 1 271 ? -2.488 -4.401 36.313 1.00 89.69 271 VAL A O 1
ATOM 2134 N N . ILE A 1 272 ? -4.079 -4.506 34.737 1.00 90.25 272 ILE A N 1
ATOM 2135 C CA . ILE A 1 272 ? -4.097 -3.051 34.492 1.00 90.25 272 ILE A CA 1
ATOM 2136 C C . ILE A 1 272 ? -4.360 -2.242 35.778 1.00 90.25 272 ILE A C 1
ATOM 2138 O O . ILE A 1 272 ? -3.598 -1.302 36.031 1.00 90.25 272 ILE A O 1
ATOM 2142 N N . PRO A 1 273 ? -5.366 -2.563 36.619 1.00 92.00 273 PRO A N 1
ATOM 2143 C CA . PRO A 1 273 ? -5.605 -1.836 37.867 1.00 92.00 273 PRO A CA 1
ATOM 2144 C C . PRO A 1 273 ? -4.392 -1.853 38.806 1.00 92.00 273 PRO A C 1
ATOM 2146 O O . PRO A 1 273 ? -4.015 -0.810 39.342 1.00 92.00 273 PRO A O 1
ATOM 2149 N N . GLN A 1 274 ? -3.730 -3.007 38.928 1.00 90.50 274 GLN A N 1
ATOM 2150 C CA . GLN A 1 274 ? -2.548 -3.185 39.778 1.00 90.50 274 GLN A CA 1
ATOM 2151 C C . GLN A 1 274 ? -1.366 -2.339 39.286 1.00 90.50 274 GLN A C 1
ATOM 2153 O O . GLN A 1 274 ? -0.668 -1.699 40.076 1.00 90.50 274 GLN A O 1
ATOM 2158 N N . MET A 1 275 ? -1.146 -2.286 37.968 1.00 87.38 275 MET A N 1
ATOM 2159 C CA . MET A 1 275 ? -0.109 -1.435 37.379 1.00 87.38 275 MET A CA 1
ATOM 2160 C C . MET A 1 275 ? -0.387 0.050 37.615 1.00 87.38 275 MET A C 1
ATOM 2162 O O . MET A 1 275 ? 0.532 0.797 37.951 1.00 87.38 275 MET A O 1
ATOM 2166 N N . VAL A 1 276 ? -1.642 0.487 37.466 1.00 90.25 276 VAL A N 1
ATOM 2167 C CA . VAL A 1 276 ? -2.034 1.885 37.703 1.00 90.25 276 VAL A CA 1
ATOM 2168 C C . VAL A 1 276 ? -1.797 2.280 39.160 1.00 90.25 276 VAL A C 1
ATOM 2170 O O . VAL A 1 276 ? -1.267 3.362 39.416 1.00 90.25 276 VAL A O 1
ATOM 2173 N N . GLU A 1 277 ? -2.135 1.409 40.108 1.00 90.38 277 GLU A N 1
ATOM 2174 C CA . GLU A 1 277 ? -1.884 1.635 41.532 1.00 90.38 277 GLU A CA 1
ATOM 2175 C C . GLU A 1 277 ? -0.384 1.728 41.839 1.00 90.38 277 GLU A C 1
ATOM 2177 O O . GLU A 1 277 ? 0.064 2.686 42.473 1.00 90.38 277 GLU A O 1
ATOM 2182 N N . LYS A 1 278 ? 0.417 0.802 41.301 1.00 88.81 278 LYS A N 1
ATOM 2183 C CA . LYS A 1 278 ? 1.876 0.810 41.465 1.00 88.81 278 LYS A CA 1
ATOM 2184 C C . LYS A 1 278 ? 2.517 2.079 40.897 1.00 88.81 278 LYS A C 1
ATOM 2186 O O . LYS A 1 278 ? 3.376 2.671 41.542 1.00 88.81 278 LYS A O 1
ATOM 2191 N N . VAL A 1 279 ? 2.085 2.522 39.713 1.00 89.12 279 VAL A N 1
ATOM 2192 C CA . VAL A 1 279 ? 2.560 3.774 39.099 1.00 89.12 279 VAL A CA 1
ATOM 2193 C C . VAL A 1 279 ? 2.155 4.984 39.937 1.00 89.12 279 VAL A C 1
ATOM 2195 O O . VAL A 1 279 ? 2.981 5.871 40.146 1.00 89.12 279 VAL A O 1
ATOM 2198 N N . ARG A 1 280 ? 0.925 5.013 40.466 1.00 87.94 280 ARG A N 1
ATOM 2199 C CA . ARG A 1 280 ? 0.469 6.083 41.363 1.00 87.94 280 ARG A CA 1
ATOM 2200 C C . ARG A 1 280 ? 1.334 6.167 42.624 1.00 87.94 280 ARG A C 1
ATOM 2202 O O . ARG A 1 280 ? 1.630 7.272 43.056 1.00 87.94 280 ARG A O 1
ATOM 2209 N N . GLY A 1 281 ? 1.800 5.034 43.153 1.00 88.00 281 GLY A N 1
ATOM 2210 C CA . GLY A 1 281 ? 2.724 4.993 44.291 1.00 88.00 281 GLY A CA 1
ATOM 2211 C C . GLY A 1 281 ? 4.103 5.620 44.032 1.00 88.00 281 GLY A C 1
ATOM 2212 O O . GLY A 1 281 ? 4.756 6.049 44.978 1.00 88.00 281 GLY A O 1
ATOM 2213 N N . TYR A 1 282 ? 4.546 5.711 42.773 1.00 88.94 282 TYR A N 1
ATOM 2214 C CA . TYR A 1 282 ? 5.806 6.374 42.405 1.00 88.94 282 TYR A CA 1
ATOM 2215 C C . TYR A 1 282 ? 5.659 7.877 42.145 1.00 88.94 282 TYR A C 1
ATOM 2217 O O . TYR A 1 282 ? 6.667 8.579 42.045 1.00 88.94 282 TYR A O 1
ATOM 2225 N N . LEU A 1 283 ? 4.431 8.379 41.999 1.00 86.38 283 LEU A N 1
ATOM 2226 C CA . LEU A 1 283 ? 4.191 9.797 41.764 1.00 86.38 283 LEU A CA 1
ATOM 2227 C C . LEU A 1 283 ? 4.144 10.532 43.114 1.00 86.38 283 LEU A C 1
ATOM 2229 O O . LEU A 1 283 ? 3.406 10.109 44.005 1.00 86.38 283 LEU A O 1
ATOM 2233 N N . PRO A 1 284 ? 4.912 11.624 43.301 1.00 83.25 284 PRO A N 1
ATOM 2234 C CA . PRO A 1 284 ? 4.798 12.439 44.505 1.00 83.25 284 PRO A CA 1
ATOM 2235 C C . PRO A 1 284 ? 3.364 12.975 44.612 1.00 83.25 284 PRO A C 1
ATOM 2237 O O . PRO A 1 284 ? 2.806 13.427 43.613 1.00 83.25 284 PRO A O 1
ATOM 2240 N N . GLY A 1 285 ? 2.772 12.858 45.805 1.00 72.75 285 GLY A N 1
ATOM 2241 C CA . GLY A 1 285 ? 1.326 12.935 46.034 1.00 72.75 285 GLY A CA 1
ATOM 2242 C C . GLY A 1 285 ? 0.601 14.075 45.310 1.00 72.75 285 GLY A C 1
ATOM 2243 O O . GLY A 1 285 ? 0.908 15.249 45.517 1.00 72.75 285 GLY A O 1
ATOM 2244 N N . THR A 1 286 ? -0.385 13.696 44.497 1.00 54.09 286 THR A N 1
ATOM 2245 C CA . THR A 1 286 ? -1.498 14.541 44.034 1.00 54.09 286 THR A CA 1
ATOM 2246 C C . THR A 1 286 ? -2.763 14.172 44.779 1.00 54.09 286 THR A C 1
ATOM 2248 O O . THR A 1 286 ? -3.011 12.945 44.866 1.00 54.09 286 THR A O 1
#